Protein 4AXS (pdb70)

Solvent-accessible surface area: 14355 Å² total; per-residue (Å²): 43,0,0,9,0,4,14,8,134,36,0,10,118,58,61,83,67,2,106,99,60,2,88,95,7,2,44,52,7,1,38,19,16,100,112,65,64,65,4,2,2,0,0,3,21,51,48,5,5,19,70,22,17,53,52,65,36,96,47,30,86,80,131,122,141,33,74,104,21,69,11,17,91,0,10,23,80,0,2,47,40,0,2,131,8,4,62,64,6,3,36,73,19,2,135,154,67,131,37,142,84,98,14,51,43,53,107,5,47,0,10,2,71,54,109,12,106,20,54,167,94,38,78,31,107,22,34,29,108,187,167,81,82,154,36,84,101,141,28,8,6,6,37,0,88,2,62,51,5,88,26,39,129,64,12,71,119,41,3,82,80,38,26,4,0,0,0,0,1,8,0,6,22,6,0,22,88,97,127,147,122,116,71,37,32,70,3,39,5,37,23,2,45,0,0,9,86,4,0,68,38,4,85,1,64,30,0,0,0,12,23,96,45,52,50,2,63,5,31,126,130,122,144,81,68,132,35,17,147,79,21,46,19,168,30,0,67,77,42,37,120,100,122,34,12,58,187,44,72,20,33,20,29,0,96,5,0,16,62,4,0,84,59,61,129,106,12,14,0,9,0,0,25,29,75,85,7,86,62,4,38,159,64,128,12,3,0,84,0,61,49

Structure (mmCIF, N/CA/C/O backbone):
data_4AXS
#
_entry.id   4AXS
#
_cell.length_a   51.800
_cell.length_b   51.800
_cell.length_c   174.162
_cell.angle_alpha   90.00
_cell.angle_beta   90.00
_cell.angle_gamma   120.00
#
_symmetry.space_group_name_H-M   'P 32 2 1'
#
loop_
_entity.id
_entity.type
_entity.pdbx_description
1 polymer 'CARBAMATE KINASE'
2 non-polymer 'SULFATE ION'
3 water water
#
loop_
_atom_site.group_PDB
_atom_site.id
_atom_site.type_symbol
_atom_site.label_atom_id
_atom_site.label_alt_id
_atom_site.label_comp_id
_atom_site.label_asym_id
_atom_site.label_entity_id
_atom_site.label_seq_id
_atom_site.pdbx_PDB_ins_code
_atom_site.Cartn_x
_atom_site.Cartn_y
_atom_site.Cartn_z
_atom_site.occupancy
_atom_site.B_iso_or_equiv
_atom_site.auth_seq_id
_atom_site.auth_comp_id
_atom_site.auth_asym_id
_atom_site.auth_atom_id
_atom_site.pdbx_PDB_model_num
ATOM 1 N N . ARG A 1 26 ? 1.188 -7.581 -17.459 1.00 59.35 3 ARG A N 1
ATOM 2 C CA . ARG A 1 26 ? 0.064 -8.104 -16.693 1.00 59.05 3 ARG A CA 1
ATOM 3 C C . ARG A 1 26 ? -0.734 -9.103 -17.525 1.00 60.34 3 ARG A C 1
ATOM 4 O O . ARG A 1 26 ? -1.014 -8.859 -18.704 1.00 61.12 3 ARG A O 1
ATOM 12 N N . ILE A 1 27 ? -1.100 -10.226 -16.910 1.00 55.89 4 ILE A N 1
ATOM 13 C CA . ILE A 1 27 ? -1.749 -11.324 -17.631 1.00 57.42 4 ILE A CA 1
ATOM 14 C C . ILE A 1 27 ? -2.741 -12.113 -16.775 1.00 55.28 4 ILE A C 1
ATOM 15 O O . ILE A 1 27 ? -2.368 -12.684 -15.752 1.00 53.63 4 ILE A O 1
ATOM 20 N N . VAL A 1 28 ? -4.000 -12.152 -17.204 1.00 51.50 5 VAL A N 1
ATOM 21 C CA . VAL A 1 28 ? -5.017 -12.938 -16.524 1.00 42.65 5 VAL A CA 1
ATOM 22 C C . VAL A 1 28 ? -5.205 -14.259 -17.232 1.00 47.40 5 VAL A C 1
ATOM 23 O O . VAL A 1 28 ? -5.506 -14.302 -18.433 1.00 53.31 5 VAL A O 1
ATOM 27 N N . ILE A 1 29 ? -5.035 -15.344 -16.494 1.00 41.09 6 ILE A N 1
ATOM 28 C CA . ILE A 1 29 ? -5.121 -16.673 -17.078 1.00 44.46 6 ILE A CA 1
ATOM 29 C C . ILE A 1 29 ? -6.292 -17.443 -16.485 1.00 41.23 6 ILE A C 1
ATOM 30 O O . ILE A 1 29 ? -6.473 -17.455 -15.278 1.00 42.16 6 ILE A O 1
ATOM 35 N N . ALA A 1 30 ? -7.078 -18.086 -17.342 1.00 42.62 7 ALA A N 1
ATOM 36 C CA . ALA A 1 30 ? -8.250 -18.832 -16.903 1.00 40.25 7 ALA A CA 1
ATOM 37 C C . ALA A 1 30 ? -8.130 -20.319 -17.232 1.00 41.79 7 ALA A C 1
ATOM 38 O O . ALA A 1 30 ? -8.037 -20.697 -18.392 1.00 47.11 7 ALA A O 1
ATOM 40 N N . LEU A 1 31 ? -8.151 -21.161 -16.204 1.00 45.08 8 LEU A N 1
ATOM 41 C CA . LEU A 1 31 ? -7.933 -22.603 -16.370 1.00 46.03 8 LEU A CA 1
ATOM 42 C C . LEU A 1 31 ? -9.223 -23.417 -16.259 1.00 43.53 8 LEU A C 1
ATOM 43 O O . LEU A 1 31 ? -9.865 -23.436 -15.207 1.00 48.60 8 LEU A O 1
ATOM 48 N N . GLY A 1 32 ? -9.604 -24.087 -17.338 1.00 39.00 9 GLY A N 1
ATOM 49 C CA . GLY A 1 32 ? -10.844 -24.833 -17.356 1.00 41.14 9 GLY A CA 1
ATOM 50 C C . GLY A 1 32 ? -10.934 -25.881 -16.265 1.00 38.26 9 GLY A C 1
ATOM 51 O O . GLY A 1 32 ? -9.928 -26.423 -15.836 1.00 38.54 9 GLY A O 1
ATOM 52 N N . GLY A 1 33 ? -12.154 -26.157 -15.823 1.00 38.05 10 GLY A N 1
ATOM 53 C CA . GLY A 1 33 ? -12.422 -27.221 -14.877 1.00 40.83 10 GLY A CA 1
ATOM 54 C C . GLY A 1 33 ? -12.063 -28.621 -15.363 1.00 45.49 10 GLY A C 1
ATOM 55 O O . GLY A 1 33 ? -11.704 -29.481 -14.550 1.00 43.44 10 GLY A O 1
ATOM 56 N N . ASN A 1 34 ? -12.150 -28.866 -16.672 1.00 40.91 11 ASN A N 1
ATOM 57 C CA . ASN A 1 34 ? -11.805 -30.189 -17.184 1.00 42.37 11 ASN A CA 1
ATOM 58 C C . ASN A 1 34 ? -10.300 -30.432 -17.083 1.00 43.34 11 ASN A C 1
ATOM 59 O O . ASN A 1 34 ? -9.845 -31.574 -17.034 1.00 46.45 11 ASN A O 1
ATOM 64 N N . ALA A 1 35 ? -9.529 -29.351 -17.048 1.00 39.80 12 ALA A N 1
ATOM 65 C CA . ALA A 1 35 ? -8.086 -29.447 -16.865 1.00 39.10 12 ALA A CA 1
ATOM 66 C C . ALA A 1 35 ? -7.680 -29.786 -15.418 1.00 45.98 12 ALA A C 1
ATOM 67 O O . ALA A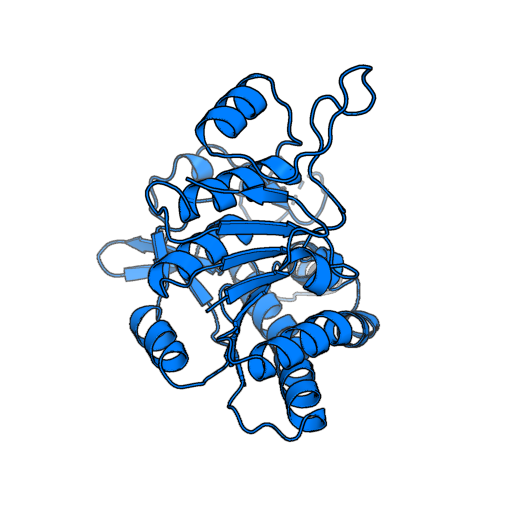 1 35 ? -6.504 -30.048 -15.146 1.00 42.98 12 ALA A O 1
ATOM 69 N N . LEU A 1 36 ? -8.639 -29.781 -14.491 1.00 42.77 13 LEU A N 1
ATOM 70 C CA . LEU A 1 36 ? -8.318 -30.116 -13.103 1.00 41.86 13 LEU A CA 1
ATOM 71 C C . LEU A 1 36 ? -8.686 -31.566 -12.750 1.00 47.77 13 LEU A C 1
ATOM 72 O O . LEU A 1 36 ? -8.343 -32.060 -11.661 1.00 45.55 13 LEU A O 1
ATOM 77 N N . GLY A 1 37 ? -9.370 -32.250 -13.666 1.00 38.61 14 GLY A N 1
ATOM 78 C CA . GLY A 1 37 ? -9.572 -33.679 -13.522 1.00 39.22 14 GLY A CA 1
ATOM 79 C C . GLY A 1 37 ? -10.847 -34.168 -12.857 1.00 47.38 14 GLY A C 1
ATOM 80 O O . GLY A 1 37 ? -11.880 -33.502 -12.876 1.00 48.62 14 GLY A O 1
ATOM 81 N N . ASP A 1 38 ? -10.762 -35.358 -12.270 1.00 49.74 15 ASP A N 1
ATOM 82 C CA . ASP A 1 38 ? -11.931 -36.104 -11.804 1.00 51.14 15 ASP A CA 1
ATOM 83 C C . ASP A 1 38 ? -11.909 -36.360 -10.293 1.00 51.48 15 ASP A C 1
ATOM 84 O O . ASP A 1 38 ? -12.954 -36.532 -9.658 1.00 46.22 15 ASP A O 1
ATOM 89 N N . ASN A 1 39 ? -10.711 -36.414 -9.726 1.00 45.72 16 ASN A N 1
ATOM 90 C CA . ASN A 1 39 ? -10.570 -36.741 -8.327 1.00 45.22 16 ASN A CA 1
ATOM 91 C C . ASN A 1 39 ? -9.464 -35.908 -7.732 1.00 46.71 16 ASN A C 1
ATOM 92 O O . ASN A 1 39 ? -8.611 -35.401 -8.464 1.00 44.26 16 ASN A O 1
ATOM 97 N N . PRO A 1 40 ? -9.472 -35.762 -6.397 1.00 45.21 17 PRO A N 1
ATOM 98 C CA . PRO A 1 40 ? -8.409 -34.995 -5.746 1.00 45.10 17 PRO A CA 1
ATOM 99 C C . PRO A 1 40 ? -7.069 -35.570 -6.173 1.00 48.77 17 PRO A C 1
ATOM 100 O O . PRO A 1 40 ? -6.147 -34.836 -6.558 1.00 45.63 17 PRO A O 1
ATOM 104 N N . SER A 1 41 ? -6.987 -36.897 -6.124 1.00 47.39 18 SER A N 1
ATOM 105 C CA . SER A 1 41 ? -5.748 -37.597 -6.415 1.00 45.10 18 SER A CA 1
ATOM 106 C C . SER A 1 41 ? -5.059 -36.948 -7.590 1.00 49.29 18 SER A C 1
ATOM 107 O O . SER A 1 41 ? -3.919 -36.500 -7.461 1.00 51.66 18 SER A O 1
ATOM 110 N N . GLN A 1 42 ? -5.763 -36.879 -8.726 1.00 47.35 19 GLN A N 1
ATOM 111 C CA . GLN A 1 42 ? -5.177 -36.393 -9.977 1.00 44.76 19 GLN A CA 1
ATOM 112 C C . GLN A 1 42 ? -5.216 -34.868 -10.119 1.00 48.24 19 GLN A C 1
ATOM 113 O O . GLN A 1 42 ? -4.358 -34.281 -10.792 1.00 43.65 19 GLN A O 1
ATOM 119 N N . GLN A 1 43 ? -6.204 -34.232 -9.486 1.00 46.33 20 GLN A N 1
ATOM 120 C CA . GLN A 1 43 ? -6.273 -32.776 -9.457 1.00 45.07 20 GLN A CA 1
ATOM 121 C C . GLN A 1 43 ? -4.972 -32.235 -8.866 1.00 49.50 20 GLN A C 1
ATOM 122 O O . GLN A 1 43 ? -4.399 -31.263 -9.378 1.00 49.52 20 GLN A O 1
ATOM 128 N N . LYS A 1 44 ? -4.502 -32.873 -7.792 1.00 44.38 21 LYS A N 1
ATOM 129 C CA . LYS A 1 44 ? -3.202 -32.529 -7.229 1.00 45.12 21 LYS A CA 1
ATOM 130 C C . LYS A 1 44 ? -2.087 -32.688 -8.270 1.00 43.56 21 LYS A C 1
ATOM 131 O O . LYS A 1 44 ? -1.185 -31.857 -8.368 1.00 42.67 21 LYS A O 1
ATOM 137 N N . GLU A 1 45 ? -2.154 -33.759 -9.052 1.00 49.59 22 GLU A N 1
ATOM 138 C CA . GLU A 1 45 ? -1.270 -33.913 -10.232 1.00 51.07 22 GLU A CA 1
ATOM 139 C C . GLU A 1 45 ? -1.427 -32.886 -11.346 1.00 47.31 22 GLU A C 1
ATOM 140 O O . GLU A 1 45 ? -0.479 -32.193 -11.709 1.00 47.70 22 GLU A O 1
ATOM 146 N N . LEU A 1 46 ? -2.632 -32.786 -11.890 1.00 44.56 23 LEU A N 1
ATOM 147 C CA . LEU A 1 46 ? -2.884 -31.918 -13.048 1.00 43.12 23 LEU A CA 1
ATOM 148 C C . LEU A 1 46 ? -2.431 -30.486 -12.729 1.00 43.44 23 LEU A C 1
ATOM 149 O O . LEU A 1 46 ? -1.777 -29.844 -13.548 1.00 50.29 23 LEU A O 1
ATOM 154 N N . VAL A 1 47 ? -2.746 -29.995 -11.545 1.00 43.56 24 VAL A N 1
ATOM 155 C CA . VAL A 1 47 ? -2.529 -28.586 -11.256 1.00 40.75 24 VAL A CA 1
ATOM 156 C C . VAL A 1 47 ? -1.061 -28.154 -11.353 1.00 44.86 24 VAL A C 1
ATOM 157 O O . VAL A 1 47 ? -0.770 -26.966 -11.491 1.00 45.82 24 VAL A O 1
ATOM 161 N N . LYS A 1 48 ? -0.131 -29.106 -11.294 1.00 49.25 25 LYS A N 1
ATOM 162 C CA . LYS A 1 48 ? 1.286 -28.745 -11.337 1.00 48.07 25 LYS A CA 1
ATOM 163 C C . LYS A 1 48 ? 1.591 -28.021 -12.637 1.00 46.80 25 LYS A C 1
ATOM 164 O O . LYS A 1 48 ? 2.274 -26.992 -12.635 1.00 47.14 25 LYS A O 1
ATOM 170 N N . ILE A 1 49 ? 1.088 -28.572 -13.746 1.00 48.65 26 ILE A N 1
ATOM 171 C CA . ILE A 1 49 ? 1.365 -28.035 -15.095 1.00 50.04 26 ILE A CA 1
ATOM 172 C C . ILE A 1 49 ? 1.057 -26.542 -15.246 1.00 46.19 26 ILE A C 1
ATOM 173 O O . ILE A 1 49 ? 1.933 -25.754 -15.592 1.00 44.07 26 ILE A O 1
ATOM 178 N N . PRO A 1 50 ? -0.193 -26.147 -14.979 1.00 47.78 27 PRO A N 1
ATOM 179 C CA . PRO A 1 50 ? -0.512 -24.718 -15.053 1.00 49.04 27 PRO A CA 1
ATOM 180 C C . PRO A 1 50 ? 0.397 -23.889 -14.136 1.00 53.41 27 PRO A C 1
ATOM 181 O O . PRO A 1 50 ? 0.850 -22.800 -14.512 1.00 50.56 27 PRO A O 1
ATOM 185 N N . ALA A 1 51 ? 0.663 -24.409 -12.940 1.00 48.39 28 ALA A N 1
ATOM 186 C CA . ALA A 1 51 ? 1.429 -23.665 -11.951 1.00 49.21 28 ALA A CA 1
ATOM 187 C C . ALA A 1 51 ? 2.835 -23.361 -12.458 1.00 51.21 28 ALA A C 1
ATOM 188 O O . ALA A 1 51 ? 3.273 -22.208 -12.443 1.00 53.72 28 ALA A O 1
ATOM 190 N N . ALA A 1 52 ? 3.545 -24.392 -12.901 1.00 45.61 29 ALA A N 1
ATOM 191 C CA . ALA A 1 52 ? 4.866 -24.184 -13.487 1.00 52.75 29 ALA A CA 1
ATOM 192 C C . ALA A 1 52 ? 4.828 -23.124 -14.608 1.00 55.84 29 ALA A C 1
ATOM 193 O O . ALA A 1 52 ? 5.684 -22.229 -14.659 1.00 51.97 29 ALA A O 1
ATOM 195 N N . LYS A 1 53 ? 3.832 -23.213 -15.491 1.00 52.01 30 LYS A N 1
ATOM 196 C CA . LYS A 1 53 ? 3.666 -22.187 -16.518 1.00 58.16 30 LYS A CA 1
ATOM 197 C C . LYS A 1 53 ? 3.444 -20.808 -15.878 1.00 57.39 30 LYS A C 1
ATOM 198 O O . LYS A 1 53 ? 4.030 -19.816 -16.318 1.00 58.58 30 LYS A O 1
ATOM 204 N N . ILE A 1 54 ? 2.606 -20.738 -14.845 1.00 53.74 31 ILE A N 1
ATOM 205 C CA . ILE A 1 54 ? 2.361 -19.456 -14.176 1.00 53.44 31 ILE A CA 1
ATOM 206 C C . ILE A 1 54 ? 3.633 -18.925 -13.520 1.00 55.70 31 ILE A C 1
ATOM 207 O O . ILE A 1 54 ? 3.917 -17.728 -13.570 1.00 57.73 31 ILE A O 1
ATOM 212 N N . ALA A 1 55 ? 4.400 -19.821 -12.910 1.00 52.81 32 ALA A N 1
ATOM 213 C CA . ALA A 1 55 ? 5.655 -19.430 -12.295 1.00 54.03 32 ALA A CA 1
ATOM 214 C C . ALA A 1 55 ? 6.539 -18.706 -13.309 1.00 58.39 32 ALA A C 1
ATOM 215 O O . ALA A 1 55 ? 7.014 -17.599 -13.043 1.00 59.72 32 ALA A O 1
ATOM 217 N N . ALA A 1 56 ? 6.729 -19.322 -14.478 1.00 56.85 33 ALA A N 1
ATOM 218 C CA . ALA A 1 56 ? 7.667 -18.816 -15.491 1.00 57.00 33 ALA A CA 1
ATOM 219 C C . ALA A 1 56 ? 7.379 -17.401 -15.988 1.00 58.71 33 ALA A C 1
ATOM 220 O O . ALA A 1 56 ? 8.302 -16.678 -16.360 1.00 59.42 33 ALA A O 1
ATOM 222 N N . LEU A 1 57 ? 6.108 -17.013 -16.005 1.00 53.87 34 LEU A N 1
ATOM 223 C CA . LEU A 1 57 ? 5.733 -15.669 -16.425 1.00 54.15 34 LEU A CA 1
ATOM 224 C C . LEU A 1 57 ? 6.094 -14.656 -15.349 1.00 57.54 34 LEU A C 1
ATOM 225 O O . LEU A 1 57 ? 6.520 -13.536 -15.649 1.00 56.88 34 LEU A O 1
ATOM 230 N N . ILE A 1 58 ? 5.911 -15.058 -14.093 1.00 60.79 35 ILE A N 1
ATOM 231 C CA . ILE A 1 58 ? 6.245 -14.208 -12.956 1.00 59.83 35 ILE A CA 1
ATOM 232 C C . ILE A 1 58 ? 7.730 -13.873 -13.003 1.00 67.50 35 ILE A C 1
ATOM 233 O O . ILE A 1 58 ? 8.166 -12.839 -12.478 1.00 69.12 35 ILE A O 1
ATOM 238 N N . GLN A 1 59 ? 8.502 -14.767 -13.622 1.00 62.47 36 GLN A N 1
ATOM 239 C CA . GLN A 1 59 ? 9.895 -14.495 -13.945 1.00 63.08 36 GLN A CA 1
ATOM 240 C C . GLN A 1 59 ? 10.235 -13.523 -15.071 1.00 65.96 36 GLN A C 1
ATOM 241 O O . GLN A 1 59 ? 11.133 -12.687 -14.934 1.00 66.72 36 GLN A O 1
ATOM 247 N N . GLU A 1 60 ? 9.510 -13.643 -16.180 1.00 60.88 37 GLU A N 1
ATOM 248 C CA . GLU A 1 60 ? 9.636 -12.720 -17.310 1.00 62.84 37 GLU A CA 1
ATOM 249 C C . GLU A 1 60 ? 9.206 -11.299 -16.962 1.00 70.88 37 GLU A C 1
ATOM 250 O O . GLU A 1 60 ? 9.275 -10.395 -17.809 1.00 70.16 37 GLU A O 1
ATOM 256 N N . GLY A 1 61 ? 8.778 -11.104 -15.714 1.00 62.12 38 GLY A N 1
ATOM 257 C CA . GLY A 1 61 ? 8.434 -9.781 -15.230 1.00 63.13 38 GLY A CA 1
ATOM 258 C C . GLY A 1 61 ? 6.945 -9.499 -15.243 1.00 67.40 38 GLY A C 1
ATOM 259 O O . GLY A 1 61 ? 6.502 -8.418 -14.828 1.00 63.33 38 GLY A O 1
ATOM 260 N N . HIS A 1 62 ? 6.171 -10.474 -15.718 1.00 66.43 39 HIS A N 1
ATOM 261 C CA . HIS A 1 62 ? 4.717 -10.331 -15.797 1.00 64.54 39 HIS A CA 1
ATOM 262 C C . HIS A 1 62 ? 4.001 -10.479 -14.448 1.00 61.35 39 HIS A C 1
ATOM 263 O O . HIS A 1 62 ? 4.463 -11.190 -13.551 1.00 54.36 39 HIS A O 1
ATOM 270 N N . GLU A 1 63 ? 2.875 -9.781 -14.327 1.00 57.82 40 GLU A N 1
ATOM 271 C CA . GLU A 1 63 ? 1.932 -9.989 -13.239 1.00 60.83 40 GLU A CA 1
ATOM 272 C C . GLU A 1 63 ? 0.884 -10.987 -13.722 1.00 56.19 40 GLU A C 1
ATOM 273 O O . GLU A 1 63 ? 0.169 -10.709 -14.677 1.00 59.40 40 GLU A O 1
ATOM 279 N N . VAL A 1 64 ? 0.798 -12.147 -13.075 1.00 57.39 41 VAL A N 1
ATOM 280 C CA . VAL A 1 64 ? -0.196 -13.154 -13.438 1.00 51.23 41 VAL A CA 1
ATOM 281 C C . VAL A 1 64 ? -1.311 -13.225 -12.405 1.00 53.67 41 VAL A 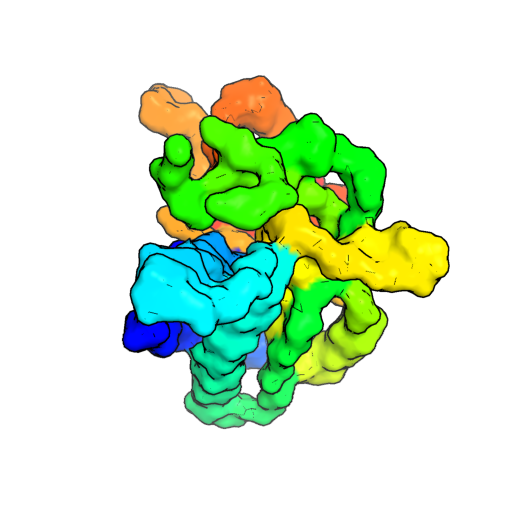C 1
ATOM 282 O O . VAL A 1 64 ? -1.098 -13.654 -11.268 1.00 55.85 41 VAL A O 1
ATOM 286 N N . ILE A 1 65 ? -2.498 -12.789 -12.809 1.00 52.40 42 ILE A N 1
ATOM 287 C CA . ILE A 1 65 ? -3.709 -12.979 -12.028 1.00 44.18 42 ILE A CA 1
ATOM 288 C C . ILE A 1 65 ? -4.302 -14.329 -12.420 1.00 45.34 42 ILE A C 1
ATOM 289 O O . ILE A 1 65 ? -4.517 -14.600 -13.597 1.00 37.90 42 ILE A O 1
ATOM 294 N N . VAL A 1 66 ? -4.556 -15.190 -11.440 1.00 47.54 43 VAL A N 1
ATOM 295 C CA . VAL A 1 66 ? -4.972 -16.555 -11.761 1.00 45.60 43 VAL A CA 1
ATOM 296 C C . VAL A 1 66 ? -6.438 -16.860 -11.453 1.00 42.38 43 VAL A 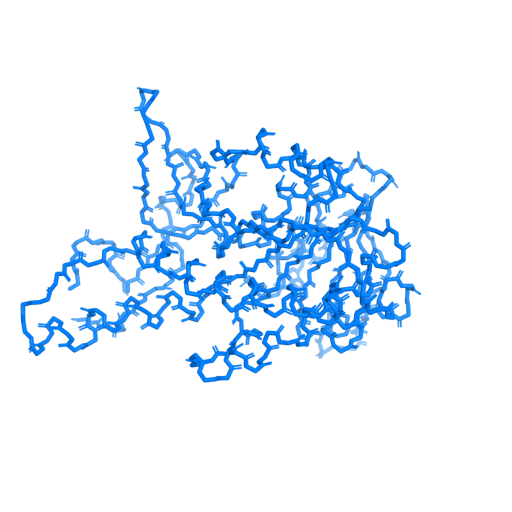C 1
ATOM 297 O O . VAL A 1 66 ? -6.992 -16.360 -10.470 1.00 43.28 43 VAL A O 1
ATOM 301 N N . GLY A 1 67 ? -7.053 -17.678 -12.309 1.00 40.73 44 GLY A N 1
ATOM 302 C CA . GLY A 1 67 ? -8.453 -18.048 -12.189 1.00 38.43 44 GLY A CA 1
ATOM 303 C C . GLY A 1 67 ? -8.690 -19.456 -12.702 1.00 39.18 44 GLY A C 1
ATOM 304 O O . GLY A 1 67 ? -7.798 -20.051 -13.295 1.00 40.20 44 GLY A O 1
ATOM 305 N N . HIS A 1 68 ? -9.885 -19.998 -12.473 1.00 38.85 45 HIS A N 1
ATOM 306 C CA . HIS A 1 68 ? -10.175 -21.387 -12.826 1.00 37.71 45 HIS A CA 1
ATOM 307 C C . HIS A 1 68 ? -11.666 -21.676 -12.828 1.00 36.29 45 HIS A C 1
ATOM 308 O O . HIS A 1 68 ? -12.435 -21.021 -12.124 1.00 35.22 45 HIS A O 1
ATOM 315 N N . GLY A 1 69 ? -12.067 -22.669 -13.615 1.00 33.79 46 GLY A N 1
ATOM 316 C CA . GLY A 1 69 ? -13.451 -23.097 -13.649 1.00 33.16 46 GLY A CA 1
ATOM 317 C C . GLY A 1 69 ? -13.660 -24.201 -12.639 1.00 36.61 46 GLY A C 1
ATOM 318 O O . GLY A 1 69 ? -12.727 -24.576 -11.920 1.00 33.38 46 GLY A O 1
ATOM 319 N N . ASN A 1 70 ? -14.878 -24.739 -12.590 1.00 35.77 47 ASN A N 1
ATOM 320 C CA . ASN A 1 70 ? -15.215 -25.734 -11.580 1.00 32.69 47 ASN A CA 1
ATOM 321 C C . ASN A 1 70 ? -16.372 -26.657 -11.944 1.00 36.59 47 ASN A C 1
ATOM 322 O O . ASN A 1 70 ? -16.980 -27.263 -11.067 1.00 34.60 47 ASN A O 1
ATOM 327 N N . GLY A 1 71 ? -16.670 -26.766 -13.238 1.00 39.32 48 GLY A N 1
ATOM 328 C CA . GLY A 1 71 ? -17.763 -27.599 -13.699 1.00 32.16 48 GLY A CA 1
ATOM 329 C C . GLY A 1 71 ? -17.751 -28.968 -13.048 1.00 36.75 48 GLY A C 1
ATOM 330 O O . GLY A 1 71 ? -18.687 -29.340 -12.341 1.00 38.56 48 GLY A O 1
ATOM 331 N N . PRO A 1 72 ? -16.687 -29.740 -13.284 1.00 37.04 49 PRO A N 1
ATOM 332 C CA . PRO A 1 72 ? -16.644 -31.089 -12.719 1.00 37.18 49 PRO A CA 1
ATOM 333 C C . PRO A 1 72 ? -16.554 -31.096 -11.176 1.00 42.30 49 PRO A C 1
ATOM 334 O O . PRO A 1 72 ? -17.212 -31.904 -10.519 1.00 44.78 49 PRO A O 1
ATOM 338 N N . GLN A 1 73 ? -15.751 -30.210 -10.599 1.00 38.44 50 GLN A N 1
ATOM 339 C CA . GLN A 1 73 ? -15.477 -30.300 -9.167 1.00 35.98 50 GLN A CA 1
ATOM 340 C C . GLN A 1 73 ? -16.707 -29.971 -8.356 1.00 39.85 50 GLN A C 1
ATOM 341 O O . GLN A 1 73 ? -16.965 -30.616 -7.345 1.00 40.19 50 GLN A O 1
ATOM 347 N N . VAL A 1 74 ? -17.468 -28.971 -8.796 1.00 36.55 51 VAL A N 1
ATOM 348 C CA . VAL A 1 74 ? -18.647 -28.561 -8.050 1.00 35.13 51 VAL A CA 1
ATOM 349 C C . VAL A 1 74 ? -19.722 -29.622 -8.195 1.00 39.70 51 VAL A C 1
ATOM 350 O O . VAL A 1 74 ? -20.410 -29.954 -7.232 1.00 48.19 51 VAL A O 1
ATOM 354 N N . GLY A 1 75 ? -19.848 -30.170 -9.394 1.00 36.28 52 GLY A N 1
ATOM 355 C CA . GLY A 1 75 ? -20.719 -31.307 -9.617 1.00 41.86 52 GLY A CA 1
ATOM 356 C C . GLY A 1 75 ? -20.396 -32.508 -8.737 1.00 44.58 52 GLY A C 1
ATOM 357 O O . GLY A 1 75 ? -21.297 -33.122 -8.190 1.00 42.24 52 GLY A O 1
ATOM 358 N N . MET A 1 76 ? -19.139 -32.862 -8.594 1.00 38.09 53 MET A N 1
ATOM 359 C CA . MET A 1 76 ? -18.776 -34.002 -7.793 1.00 41.59 53 MET A CA 1
ATOM 360 C C . MET A 1 76 ? -19.171 -33.838 -6.364 1.00 53.99 53 MET A C 1
ATOM 361 O O . MET A 1 76 ? -19.513 -34.791 -5.696 1.00 58.70 53 MET A O 1
ATOM 366 N N . ILE A 1 77 ? -19.109 -32.611 -5.898 1.00 48.55 54 ILE A N 1
ATOM 367 C CA . ILE A 1 77 ? -19.321 -32.310 -4.520 1.00 52.79 54 ILE A CA 1
ATOM 368 C C . ILE A 1 77 ? -20.779 -32.228 -4.259 1.00 54.38 54 ILE A C 1
ATOM 369 O O . ILE A 1 77 ? -21.225 -32.576 -3.213 1.00 58.45 54 ILE A O 1
ATOM 374 N N . PHE A 1 78 ? -21.519 -31.736 -5.223 1.00 50.26 55 PHE A N 1
ATOM 375 C CA . PHE A 1 78 ? -22.936 -31.521 -5.064 1.00 55.55 55 PHE A CA 1
ATOM 376 C C . PHE A 1 78 ? -23.747 -32.809 -5.184 1.00 56.01 55 PHE A C 1
ATOM 377 O O . PHE A 1 78 ? -24.690 -33.029 -4.451 1.00 58.76 55 PHE A O 1
ATOM 385 N N . ASN A 1 79 ? -23.351 -33.645 -6.121 1.00 58.69 56 ASN A N 1
ATOM 386 C CA . ASN A 1 79 ? -23.885 -34.975 -6.285 1.00 65.41 56 ASN A CA 1
ATOM 387 C C . ASN A 1 79 ? -23.804 -35.741 -4.976 1.00 67.21 56 ASN A C 1
ATOM 388 O O . ASN A 1 79 ? -24.785 -36.022 -4.337 1.00 66.85 56 ASN A O 1
ATOM 393 N N . ALA A 1 80 ? -22.571 -36.046 -4.620 1.00 66.90 57 ALA A N 1
ATOM 394 C CA . ALA A 1 80 ? -22.184 -36.611 -3.351 1.00 69.29 57 ALA A CA 1
ATOM 395 C C . ALA A 1 80 ? -23.024 -36.286 -2.114 1.00 71.86 57 ALA A C 1
ATOM 396 O O . ALA A 1 80 ? -23.143 -37.114 -1.246 1.00 78.03 57 ALA A O 1
ATOM 398 N N . PHE A 1 81 ? -23.582 -35.098 -2.006 1.00 69.37 58 PHE A N 1
ATOM 399 C CA . PHE A 1 81 ? -24.312 -34.764 -0.797 1.00 63.89 58 PHE A CA 1
ATOM 400 C C . PHE A 1 81 ? -25.684 -35.277 -1.004 1.00 66.45 58 PHE A C 1
ATOM 401 O O . PHE A 1 81 ? -26.506 -35.368 -0.118 1.00 64.42 58 PHE A O 1
ATOM 409 N N . ALA A 1 82 ? -25.906 -35.605 -2.248 1.00 75.52 59 ALA A N 1
ATOM 410 C CA . ALA A 1 82 ? -27.168 -36.055 -2.727 1.00 74.86 59 ALA A CA 1
ATOM 411 C C . ALA A 1 82 ? -26.940 -37.483 -2.919 1.00 74.98 59 ALA A C 1
ATOM 412 O O . ALA A 1 82 ? -27.604 -38.330 -2.368 1.00 75.35 59 ALA A O 1
ATOM 414 N N . ASP A 1 83 ? -25.928 -37.728 -3.714 1.00 73.68 60 ASP A N 1
ATOM 415 C CA . ASP A 1 83 ? -25.713 -39.012 -4.309 1.00 83.83 60 ASP A CA 1
ATOM 416 C C . ASP A 1 83 ? -26.165 -40.115 -3.463 1.00 81.15 60 ASP A C 1
ATOM 417 O O . ASP A 1 83 ? -27.001 -40.894 -3.869 1.00 88.09 60 ASP A O 1
ATOM 422 N N . ALA A 1 84 ? -25.596 -40.207 -2.288 1.00 77.60 61 ALA A N 1
ATOM 423 C CA . ALA A 1 84 ? -25.956 -41.292 -1.405 1.00 85.14 61 ALA A CA 1
ATOM 424 C C . ALA A 1 84 ? -26.143 -40.804 0.031 1.00 81.14 61 ALA A C 1
ATOM 425 O O . ALA A 1 84 ? -26.963 -41.336 0.787 1.00 82.11 61 ALA A O 1
ATOM 427 N N . LYS A 1 85 ? -25.358 -39.800 0.387 1.00 77.59 62 LYS A N 1
ATOM 428 C CA . LYS A 1 85 ? -25.345 -39.230 1.707 1.00 82.39 62 LYS A CA 1
ATOM 429 C C . LYS A 1 85 ? -26.755 -38.917 2.227 1.00 82.70 62 LYS A C 1
ATOM 430 O O . LYS A 1 85 ? -27.098 -39.271 3.365 1.00 79.20 62 LYS A O 1
ATOM 432 N N . LYS A 1 86 ? -27.580 -38.281 1.398 1.00 80.64 63 LYS A N 1
ATOM 433 C CA . LYS A 1 86 ? -28.980 -38.117 1.774 1.00 80.24 63 LYS A CA 1
ATOM 434 C C . LYS A 1 86 ? -29.686 -39.463 1.657 1.00 82.79 63 LYS A C 1
ATOM 435 O O . LYS A 1 86 ? -30.487 -39.822 2.523 1.00 84.71 63 LYS A O 1
ATOM 441 N N . ALA A 1 87 ? -29.372 -40.215 0.605 1.00 76.88 64 ALA A N 1
ATOM 442 C CA . ALA A 1 87 ? -29.880 -41.580 0.479 1.00 82.00 64 ALA A CA 1
ATOM 443 C C . ALA A 1 87 ? -29.645 -42.404 1.759 1.00 78.65 64 ALA A C 1
ATOM 444 O O . ALA A 1 87 ? -30.595 -42.833 2.415 1.00 74.98 64 ALA A O 1
ATOM 446 N N . ASN A 1 88 ? -28.375 -42.600 2.106 1.00 78.90 65 ASN A N 1
ATOM 447 C CA . ASN A 1 88 ? -27.957 -43.430 3.237 1.00 79.29 65 ASN A CA 1
ATOM 448 C C . ASN A 1 88 ? -27.911 -42.707 4.579 1.00 74.73 65 ASN A C 1
ATOM 449 O O . ASN A 1 88 ? -27.171 -43.119 5.468 1.00 73.35 65 ASN A O 1
ATOM 454 N N . GLU A 1 89 ? -28.611 -41.593 4.715 1.00 80.82 66 GLU A N 1
ATOM 455 C CA . GLU A 1 89 ? -28.854 -41.019 6.029 1.00 75.85 66 GLU A CA 1
ATOM 456 C C . GLU A 1 89 ? -29.811 -39.841 6.138 1.00 75.67 66 GLU A C 1
ATOM 457 O O . GLU A 1 89 ? -30.860 -39.808 5.499 1.00 75.98 66 GLU A O 1
ATOM 463 N N . LYS A 1 90 ? -29.448 -38.884 6.983 1.00 78.94 67 LYS A N 1
ATOM 464 C CA . LYS A 1 90 ? -30.164 -37.621 7.056 1.00 82.03 67 LYS A CA 1
ATOM 465 C C . LYS A 1 90 ? -28.811 -36.923 7.061 1.00 80.73 67 LYS A C 1
ATOM 466 O O . LYS A 1 90 ? -28.132 -36.853 8.089 1.00 79.48 67 LYS A O 1
ATOM 472 N N . THR A 1 91 ? -28.417 -36.423 5.896 1.00 75.47 68 THR A N 1
ATOM 473 C CA . THR A 1 91 ? -27.230 -35.599 5.796 1.00 72.09 68 THR A CA 1
ATOM 474 C C . THR A 1 91 ? -27.950 -34.354 5.295 1.00 71.75 68 THR A C 1
ATOM 475 O O . THR A 1 91 ? -29.073 -34.432 4.785 1.00 69.96 68 THR A O 1
ATOM 479 N N . ALA A 1 92 ? -27.297 -33.207 5.449 1.00 70.01 69 ALA A N 1
ATOM 480 C CA . ALA A 1 92 ? -27.949 -31.923 5.241 1.00 59.97 69 ALA A CA 1
ATOM 481 C C . ALA A 1 92 ? -28.177 -31.575 3.771 1.00 64.78 69 ALA A C 1
ATOM 482 O O . ALA A 1 92 ? -27.677 -32.237 2.854 1.00 57.03 69 ALA A O 1
ATOM 484 N N . LEU A 1 93 ? -28.950 -30.519 3.570 1.00 64.10 70 LEU A N 1
ATOM 485 C CA . LEU A 1 93 ? -29.271 -30.038 2.246 1.00 64.79 70 LEU A CA 1
ATOM 486 C C . LEU A 1 93 ? -28.227 -29.015 1.831 1.00 58.26 70 LEU A C 1
ATOM 487 O O . LEU A 1 93 ? -28.124 -27.949 2.424 1.00 58.78 70 LEU A O 1
ATOM 492 N N . VAL A 1 94 ? -27.449 -29.364 0.811 1.00 64.89 71 VAL A N 1
ATOM 493 C CA . VAL A 1 94 ? -26.394 -28.504 0.298 1.00 54.72 71 VAL A CA 1
ATOM 494 C C . VAL A 1 94 ? -26.769 -27.918 -1.050 1.00 50.12 71 VAL A C 1
ATOM 495 O O . VAL A 1 94 ? -26.494 -28.528 -2.086 1.00 48.80 71 VAL A O 1
ATOM 499 N N . PRO A 1 95 ? -27.390 -26.727 -1.043 1.00 46.73 72 PRO A N 1
ATOM 500 C CA . PRO A 1 95 ? -27.661 -26.025 -2.294 1.00 40.46 72 PRO A CA 1
ATOM 501 C C . PRO A 1 95 ? -26.399 -25.875 -3.128 1.00 47.52 72 PRO A C 1
ATOM 502 O O . PRO A 1 95 ? -25.283 -26.097 -2.642 1.00 44.68 72 PRO A O 1
ATOM 506 N N . PHE A 1 96 ? -26.586 -25.491 -4.386 1.00 45.26 73 PHE A N 1
ATOM 507 C CA . PHE A 1 96 ? -25.482 -25.411 -5.316 1.00 44.11 73 PHE A CA 1
ATOM 508 C C . PHE A 1 96 ? -24.497 -24.307 -4.939 1.00 41.76 73 PHE A C 1
ATOM 509 O O . PHE A 1 96 ? -23.289 -24.501 -5.072 1.00 44.09 73 PHE A O 1
ATOM 517 N N . ALA A 1 97 ? -24.999 -23.165 -4.468 1.00 38.46 74 ALA A N 1
ATOM 518 C CA . ALA A 1 97 ? -24.112 -22.100 -3.995 1.00 38.24 74 ALA A CA 1
ATOM 519 C C . ALA A 1 97 ? -23.086 -22.646 -3.021 1.00 38.83 74 ALA A C 1
ATOM 520 O O . ALA A 1 97 ? -21.885 -22.425 -3.185 1.00 36.76 74 ALA A O 1
ATOM 522 N N . GLU A 1 98 ? -23.557 -23.378 -2.014 1.00 41.88 75 GLU A N 1
ATOM 523 C CA . GLU A 1 98 ? -22.656 -23.886 -0.977 1.00 42.68 75 GLU A CA 1
ATOM 524 C C . GLU A 1 98 ? -21.647 -24.889 -1.544 1.00 39.13 75 GLU A C 1
ATOM 525 O O . GLU A 1 98 ? -20.507 -24.939 -1.099 1.00 39.31 75 GLU A O 1
ATOM 531 N N . ALA A 1 99 ? -22.066 -25.679 -2.527 1.00 38.88 76 ALA A N 1
ATOM 532 C CA . ALA A 1 99 ? -21.149 -26.599 -3.208 1.00 42.18 76 ALA A CA 1
ATOM 533 C C . ALA A 1 99 ? -20.137 -25.880 -4.123 1.00 41.24 76 ALA A C 1
ATOM 534 O O . ALA A 1 99 ? -19.081 -26.433 -4.454 1.00 39.26 76 ALA A O 1
ATOM 536 N N . GLY A 1 100 ? -20.465 -24.657 -4.535 1.00 36.50 77 GLY A N 1
ATOM 537 C CA . GLY A 1 100 ? -19.498 -23.812 -5.212 1.00 34.24 77 GLY A CA 1
ATOM 538 C C . GLY A 1 100 ? -18.513 -23.236 -4.202 1.00 39.76 77 GLY A C 1
ATOM 539 O O . GLY A 1 100 ? -17.342 -22.999 -4.514 1.00 35.74 77 GLY A O 1
ATOM 540 N N . GLY A 1 101 ? -18.993 -23.007 -2.979 1.00 35.28 78 GLY A N 1
ATOM 541 C CA . GLY A 1 101 ? -18.140 -22.498 -1.927 1.00 33.68 78 GLY A CA 1
ATOM 542 C C . GLY A 1 101 ? -17.079 -23.540 -1.617 1.00 38.13 78 GLY A C 1
ATOM 543 O O . GLY A 1 101 ? -15.883 -23.231 -1.517 1.00 36.40 78 GLY A O 1
ATOM 544 N N . MET A 1 102 ? -17.526 -24.785 -1.487 1.00 36.46 79 MET A N 1
ATOM 545 C CA . MET A 1 102 ? -16.638 -25.906 -1.230 1.00 35.38 79 MET A CA 1
ATOM 546 C C . MET A 1 102 ? -15.745 -26.175 -2.431 1.00 34.64 79 MET A C 1
ATOM 547 O O . MET A 1 102 ? -14.591 -26.585 -2.280 1.00 34.90 79 MET A O 1
ATOM 552 N N . SER A 1 103 ? -16.273 -25.953 -3.629 1.00 34.23 80 SER A N 1
ATOM 553 C CA . SER A 1 103 ? -15.472 -26.213 -4.820 1.00 33.62 80 SER A CA 1
ATOM 554 C C . SER A 1 103 ? -14.282 -25.262 -4.884 1.00 32.17 80 SER A C 1
ATOM 555 O O . SER A 1 103 ? -13.187 -25.676 -5.254 1.00 29.92 80 SER A O 1
ATOM 558 N N . GLN A 1 104 ? -14.498 -24.002 -4.496 1.00 29.12 81 GLN A N 1
ATOM 559 C CA . GLN A 1 104 ? -13.430 -23.000 -4.499 1.00 31.00 81 GLN A CA 1
ATOM 560 C C . GLN A 1 104 ? -12.311 -23.329 -3.514 1.00 34.37 81 GLN A C 1
ATOM 561 O O . GLN A 1 104 ? -11.132 -23.221 -3.847 1.00 31.88 81 GLN A O 1
ATOM 567 N N . GLY A 1 105 ? -12.682 -23.736 -2.302 1.00 32.85 82 GLY A N 1
ATOM 568 C CA . GLY A 1 105 ? -11.697 -24.038 -1.286 1.00 31.76 82 GLY A CA 1
ATOM 569 C C . GLY A 1 105 ? -11.037 -25.373 -1.546 1.00 37.08 82 GLY A C 1
ATOM 570 O O . GLY A 1 105 ? -9.886 -25.621 -1.145 1.00 33.95 82 GLY A O 1
ATOM 571 N N . TYR A 1 106 ? -11.768 -26.249 -2.224 1.00 34.59 83 TYR A N 1
ATOM 572 C CA . TYR A 1 106 ? -11.188 -27.516 -2.627 1.00 33.71 83 TYR A CA 1
ATOM 573 C C . TYR A 1 106 ? -10.128 -27.233 -3.695 1.00 37.37 83 TYR A C 1
ATOM 574 O O . TYR A 1 106 ? -8.971 -27.634 -3.560 1.00 42.52 83 TYR A O 1
ATOM 583 N N . ILE A 1 107 ? -10.493 -26.482 -4.721 1.00 30.74 84 ILE A N 1
ATOM 584 C CA . ILE A 1 107 ? -9.536 -26.190 -5.774 1.00 35.40 84 ILE A CA 1
ATOM 585 C C . ILE A 1 107 ? -8.466 -25.178 -5.349 1.00 36.25 84 ILE A C 1
ATOM 586 O O . ILE A 1 107 ? -7.297 -25.309 -5.714 1.00 33.24 84 ILE A O 1
ATOM 591 N N . GLY A 1 108 ? -8.862 -24.163 -4.588 1.00 33.96 85 GLY A N 1
ATOM 592 C CA . GLY A 1 108 ? -7.924 -23.120 -4.221 1.00 33.88 85 GLY A CA 1
ATOM 593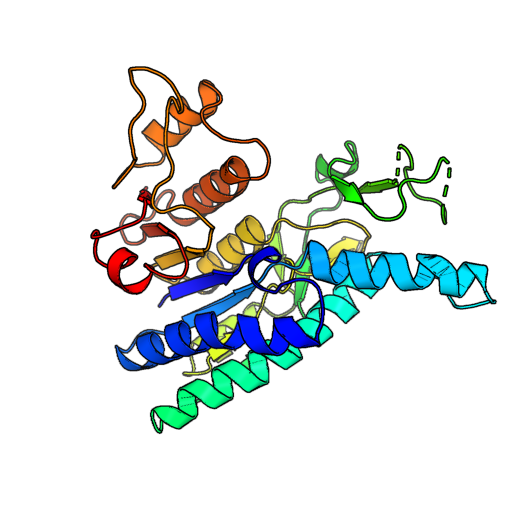 C C . GLY A 1 108 ? -6.775 -23.704 -3.424 1.00 38.05 85 GLY A C 1
ATOM 594 O O . GLY A 1 108 ? -5.628 -23.265 -3.515 1.00 37.20 85 GLY A O 1
ATOM 595 N N . TYR A 1 109 ? -7.094 -24.719 -2.639 1.00 34.27 86 TYR A N 1
ATOM 596 C CA . TYR A 1 109 ? -6.085 -25.423 -1.882 1.00 36.65 86 TYR A CA 1
ATOM 597 C C . TYR A 1 109 ? -5.016 -26.033 -2.793 1.00 39.20 86 TYR A C 1
ATOM 598 O O . TYR A 1 109 ? -3.810 -25.803 -2.599 1.00 37.90 86 TYR A O 1
ATOM 607 N N . HIS A 1 110 ? -5.450 -26.806 -3.788 1.00 38.63 87 HIS A N 1
ATOM 608 C CA . HIS A 1 110 ? -4.495 -27.443 -4.695 1.00 38.19 87 HIS A CA 1
ATOM 609 C C . HIS A 1 110 ? -3.676 -26.416 -5.488 1.00 36.26 87 HIS A C 1
ATOM 610 O O . HIS A 1 110 ? -2.459 -26.521 -5.587 1.00 39.42 87 HIS A O 1
ATOM 617 N N . MET A 1 111 ? -4.335 -25.405 -6.023 1.00 32.04 88 MET A N 1
ATOM 618 C CA . MET A 1 111 ? -3.617 -24.345 -6.707 1.00 38.81 88 MET A CA 1
ATOM 619 C C . MET A 1 111 ? -2.639 -23.594 -5.793 1.00 41.34 88 MET A C 1
ATOM 620 O O . MET A 1 111 ? -1.495 -23.354 -6.184 1.00 38.67 88 MET A O 1
ATOM 625 N N . LEU A 1 112 ? -3.076 -23.254 -4.576 1.00 39.31 89 LEU A N 1
ATOM 626 C CA . LEU A 1 112 ? -2.248 -22.486 -3.646 1.00 35.41 89 LEU A CA 1
ATOM 627 C C . LEU A 1 112 ? -0.932 -23.180 -3.324 1.00 37.30 89 LEU A C 1
ATOM 628 O O . LEU A 1 112 ? 0.120 -22.546 -3.292 1.00 37.44 89 LEU A O 1
ATOM 633 N N . THR A 1 113 ? -0.979 -24.482 -3.076 1.00 35.56 90 THR A N 1
ATOM 634 C CA . THR A 1 113 ? 0.263 -25.216 -2.881 1.00 40.10 90 THR A CA 1
ATOM 635 C C . THR A 1 113 ? 1.109 -25.132 -4.150 1.00 46.76 90 THR A C 1
ATOM 636 O O . THR A 1 113 ? 2.224 -24.597 -4.144 1.00 45.23 90 THR A O 1
ATOM 640 N N . ALA A 1 114 ? 0.548 -25.653 -5.242 1.00 45.18 91 ALA A N 1
ATOM 641 C CA . ALA A 1 114 ? 1.296 -25.882 -6.468 1.00 40.95 91 ALA A CA 1
ATOM 642 C C . ALA A 1 114 ? 1.989 -24.633 -6.994 1.00 47.45 91 ALA A C 1
ATOM 643 O O . ALA A 1 114 ? 3.164 -24.675 -7.381 1.00 50.30 91 ALA A O 1
ATOM 645 N N . ILE A 1 115 ? 1.278 -23.516 -7.005 1.00 43.95 92 ILE A N 1
ATOM 646 C CA . ILE A 1 115 ? 1.848 -22.322 -7.610 1.00 45.93 92 ILE A CA 1
ATOM 647 C C . ILE A 1 115 ? 2.857 -21.688 -6.662 1.00 49.25 92 ILE A C 1
ATOM 648 O O . ILE A 1 115 ? 3.858 -21.112 -7.094 1.00 53.09 92 ILE A O 1
ATOM 653 N N . SER A 1 116 ? 2.584 -21.791 -5.367 1.00 50.15 93 SER A N 1
ATOM 654 C CA . SER A 1 116 ? 3.565 -21.422 -4.356 1.00 47.05 93 SER A CA 1
ATOM 655 C C . SER A 1 116 ? 4.796 -22.297 -4.579 1.00 51.09 93 SER A C 1
ATOM 656 O O . SER A 1 116 ? 5.919 -21.800 -4.689 1.00 52.89 93 SER A O 1
ATOM 659 N N . ASN A 1 117 ? 4.571 -23.604 -4.663 1.00 46.88 94 ASN A N 1
ATOM 660 C CA . ASN A 1 117 ? 5.656 -24.553 -4.841 1.00 50.15 94 ASN A CA 1
ATOM 661 C C . ASN A 1 117 ? 6.524 -24.230 -6.058 1.00 59.70 94 ASN A C 1
ATOM 662 O O . ASN A 1 117 ? 7.749 -24.138 -5.940 1.00 59.55 94 ASN A O 1
ATOM 667 N N . GLU A 1 118 ? 5.890 -24.050 -7.218 1.00 54.81 95 GLU A N 1
ATOM 668 C CA . GLU A 1 118 ? 6.624 -23.747 -8.445 1.00 54.11 95 GLU A CA 1
ATOM 669 C C . GLU A 1 118 ? 7.437 -22.460 -8.335 1.00 58.33 95 GLU A C 1
ATOM 670 O O . GLU A 1 118 ? 8.587 -22.415 -8.761 1.00 61.25 95 GLU A O 1
ATOM 676 N N . LEU A 1 119 ? 6.841 -21.412 -7.775 1.00 56.79 96 LEU A N 1
ATOM 677 C CA . LEU A 1 119 ? 7.558 -20.150 -7.593 1.00 58.92 96 LEU A CA 1
ATOM 678 C C . LEU A 1 119 ? 8.825 -20.336 -6.755 1.00 65.80 96 LEU A C 1
ATOM 679 O O . LEU A 1 119 ? 9.809 -19.621 -6.949 1.00 68.62 96 LEU A O 1
ATOM 684 N N . LYS A 1 120 ? 8.801 -21.295 -5.830 1.00 63.95 97 LYS A N 1
ATOM 685 C CA . LYS A 1 120 ? 9.957 -21.550 -4.970 1.00 65.01 97 LYS A CA 1
ATOM 686 C C . LYS A 1 120 ? 11.083 -22.277 -5.710 1.00 67.45 97 LYS A C 1
ATOM 687 O O . LYS A 1 120 ? 12.262 -22.061 -5.412 1.00 71.03 97 LYS A O 1
ATOM 693 N N . LYS A 1 121 ? 10.727 -23.136 -6.668 1.00 67.40 98 LYS A N 1
ATOM 694 C CA . LYS A 1 121 ? 11.740 -23.827 -7.477 1.00 72.01 98 LYS A CA 1
ATOM 695 C C . LYS A 1 121 ? 12.635 -22.809 -8.159 1.00 67.87 98 LYS A C 1
ATOM 696 O O . LYS A 1 121 ? 13.816 -23.058 -8.393 1.00 71.34 98 LYS A O 1
ATOM 702 N N . LEU A 1 122 ? 12.054 -21.655 -8.463 1.00 67.17 99 LEU A N 1
ATOM 703 C CA . LEU A 1 122 ? 12.751 -20.577 -9.147 1.00 70.30 99 LEU A CA 1
ATOM 704 C C . LEU A 1 122 ? 13.311 -19.592 -8.133 1.00 73.48 99 LEU A C 1
ATOM 705 O O . LEU A 1 122 ? 13.740 -18.487 -8.493 1.00 75.03 99 LEU A O 1
ATOM 710 N N . ASN A 1 123 ? 13.293 -19.995 -6.866 1.00 66.24 100 ASN A N 1
ATOM 711 C CA . ASN A 1 123 ? 13.708 -19.120 -5.788 1.00 68.19 100 ASN A CA 1
ATOM 712 C C . ASN A 1 123 ? 13.191 -17.698 -5.964 1.00 66.75 100 ASN A C 1
ATOM 713 O O . ASN A 1 123 ? 13.944 -16.726 -5.872 1.00 62.50 100 ASN A O 1
ATOM 718 N N . ILE A 1 124 ? 11.896 -17.589 -6.232 1.00 66.64 101 ILE A N 1
ATOM 719 C CA . ILE A 1 124 ? 11.233 -16.293 -6.261 1.00 69.25 101 ILE A CA 1
ATOM 720 C C . ILE A 1 124 ? 10.437 -16.085 -4.967 1.00 65.58 101 ILE A C 1
ATOM 721 O O . ILE A 1 124 ? 9.915 -17.040 -4.376 1.00 59.72 101 ILE A O 1
ATOM 726 N N . GLN A 1 125 ? 10.355 -14.838 -4.523 1.00 63.07 102 GLN A N 1
ATOM 727 C CA . GLN A 1 125 ? 9.618 -14.537 -3.306 1.00 71.53 102 GLN A CA 1
ATOM 728 C C . GLN A 1 125 ? 8.401 -13.658 -3.606 1.00 72.97 102 GLN A C 1
ATOM 729 O O . GLN A 1 125 ? 8.535 -12.499 -4.014 1.00 68.92 102 GLN A O 1
ATOM 735 N N . LYS A 1 126 ? 7.218 -14.236 -3.401 1.00 71.46 103 LYS A N 1
ATOM 736 C CA . LYS A 1 126 ? 5.947 -13.587 -3.708 1.00 65.93 103 LYS A CA 1
ATOM 737 C C . LYS A 1 126 ? 4.839 -14.293 -2.949 1.00 59.26 103 LYS A C 1
ATOM 738 O O . LYS A 1 126 ? 4.861 -15.514 -2.814 1.00 62.70 103 LYS A O 1
ATOM 744 N N . ASP A 1 127 ? 3.858 -13.545 -2.464 1.00 54.01 104 ASP A N 1
ATOM 745 C CA . ASP A 1 127 ? 2.745 -14.194 -1.781 1.00 55.39 104 ASP A CA 1
ATOM 746 C C . ASP A 1 127 ? 1.640 -14.615 -2.750 1.00 56.32 104 ASP A C 1
ATOM 747 O O . ASP A 1 127 ? 1.027 -13.762 -3.414 1.00 52.14 104 ASP A O 1
ATOM 752 N N . VAL A 1 128 ? 1.400 -15.927 -2.835 1.00 45.60 105 VAL A N 1
ATOM 753 C CA . VAL A 1 128 ? 0.250 -16.435 -3.577 1.00 47.44 105 VAL A CA 1
ATOM 754 C C . VAL A 1 128 ? -0.988 -16.438 -2.683 1.00 48.06 105 VAL A C 1
ATOM 755 O O . VAL A 1 128 ? -0.957 -16.981 -1.582 1.00 51.07 105 VAL A O 1
ATOM 759 N N . LEU A 1 129 ? -2.068 -15.825 -3.171 1.00 47.67 106 LEU A N 1
ATOM 760 C CA . LEU A 1 129 ? -3.326 -15.679 -2.433 1.00 42.88 106 LEU A CA 1
ATOM 761 C C . LEU A 1 129 ? -4.510 -16.361 -3.142 1.00 39.79 106 LEU A C 1
ATOM 762 O O . LEU A 1 129 ? -4.536 -16.434 -4.360 1.00 40.20 106 LEU A O 1
ATOM 767 N N . TYR A 1 130 ? -5.480 -16.863 -2.373 1.00 40.04 107 TYR A N 1
ATOM 768 C CA . TYR A 1 130 ? -6.736 -17.371 -2.929 1.00 33.62 107 TYR A CA 1
ATOM 769 C C . TYR A 1 130 ? -7.903 -16.704 -2.240 1.00 31.30 107 TYR A C 1
ATOM 770 O O . TYR A 1 130 ? -8.199 -17.013 -1.089 1.00 36.38 107 TYR A O 1
ATOM 779 N N . PHE A 1 131 ? -8.566 -15.792 -2.943 1.00 31.34 108 PHE A N 1
ATOM 780 C CA . PHE A 1 131 ? -9.755 -15.142 -2.417 1.00 33.06 108 PHE A CA 1
ATOM 781 C C . PHE A 1 131 ? -11.009 -15.939 -2.752 1.00 34.89 108 PHE A C 1
ATOM 782 O O . PHE A 1 131 ? -11.332 -16.161 -3.917 1.00 36.85 108 PHE A O 1
ATOM 790 N N . LEU A 1 132 ? -11.727 -16.358 -1.727 1.00 33.45 109 LEU A N 1
ATOM 791 C CA . LEU A 1 132 ? -13.068 -16.861 -1.933 1.00 34.66 109 LEU A CA 1
ATOM 792 C C . LEU A 1 132 ? -13.829 -15.772 -2.710 1.00 37.17 109 LEU A C 1
ATOM 793 O O . LEU A 1 132 ? -13.770 -14.598 -2.334 1.00 35.98 109 LEU A O 1
ATOM 798 N N . THR A 1 133 ? -14.519 -16.145 -3.791 1.00 34.54 110 THR A N 1
ATOM 799 C CA . THR A 1 133 ? -15.127 -15.157 -4.688 1.00 29.96 110 THR A CA 1
ATOM 800 C C . THR A 1 133 ? -16.658 -15.173 -4.802 1.00 33.96 110 THR A C 1
ATOM 801 O O . THR A 1 133 ? -17.268 -16.175 -5.180 1.00 33.74 110 THR A O 1
ATOM 805 N N . GLN A 1 134 ? -17.275 -14.039 -4.488 1.00 37.29 111 GLN A N 1
ATOM 806 C CA . GLN A 1 134 ? -18.698 -13.851 -4.753 1.00 38.95 111 GLN A CA 1
ATOM 807 C C . GLN A 1 134 ? -18.876 -12.873 -5.914 1.00 44.74 111 GLN A C 1
ATOM 808 O O . GLN A 1 134 ? -18.363 -11.745 -5.891 1.00 44.40 111 GLN A O 1
ATOM 814 N N . THR A 1 135 ? -19.576 -13.332 -6.946 1.00 41.82 112 THR A N 1
ATOM 815 C CA . THR A 1 135 ? -19.762 -12.540 -8.138 1.00 40.45 112 THR A CA 1
ATOM 816 C C . THR A 1 135 ? -21.127 -11.891 -8.129 1.00 40.63 112 THR A C 1
ATOM 817 O O . THR A 1 135 ? -22.150 -12.561 -8.013 1.00 40.29 112 THR A O 1
ATOM 821 N N . ILE A 1 136 ? -21.114 -10.569 -8.248 1.00 43.31 113 ILE A N 1
ATOM 822 C CA . ILE A 1 136 ? -22.323 -9.778 -8.334 1.00 43.82 113 ILE A CA 1
ATOM 823 C C . ILE A 1 136 ? -22.975 -9.931 -9.699 1.00 46.99 113 ILE A C 1
ATOM 824 O O . ILE A 1 136 ? -22.344 -9.759 -10.747 1.00 47.97 113 ILE A O 1
ATOM 829 N N . VAL A 1 137 ? -24.247 -10.292 -9.679 1.00 50.56 114 VAL A N 1
ATOM 830 C CA . VAL A 1 137 ? -25.047 -10.276 -10.887 1.00 50.27 114 VAL A CA 1
ATOM 831 C C . VAL A 1 137 ? -26.305 -9.489 -10.570 1.00 55.36 114 VAL A C 1
ATOM 832 O O . VAL A 1 137 ? -26.696 -9.362 -9.399 1.00 55.66 114 VAL A O 1
ATOM 836 N N . ASP A 1 138 ? -26.907 -8.931 -11.611 1.00 49.68 115 ASP A N 1
ATOM 837 C CA . ASP A 1 138 ? -28.181 -8.248 -11.507 1.00 53.19 115 ASP A CA 1
ATOM 838 C C . ASP A 1 138 ? -29.280 -9.309 -11.423 1.00 58.12 115 ASP A C 1
ATOM 839 O O . ASP A 1 138 ? -29.211 -10.339 -12.105 1.00 57.37 115 ASP A O 1
ATOM 844 N N . ALA A 1 139 ? -30.273 -9.069 -10.569 1.00 58.06 116 ALA A N 1
ATOM 845 C CA . ALA A 1 139 ? -31.325 -10.056 -10.304 1.00 55.44 116 ALA A CA 1
ATOM 846 C C . ALA A 1 139 ? -32.365 -10.112 -11.410 1.00 59.23 116 ALA A C 1
ATOM 847 O O . ALA A 1 139 ? -33.139 -11.068 -11.501 1.00 59.14 116 ALA A O 1
ATOM 849 N N . ASN A 1 140 ? -32.385 -9.078 -12.245 1.00 57.95 117 ASN A N 1
ATOM 850 C CA . ASN A 1 140 ? -33.265 -9.052 -13.402 1.00 59.61 117 ASN A CA 1
ATOM 851 C C . ASN A 1 140 ? -32.637 -9.686 -14.644 1.00 63.75 117 ASN A C 1
ATOM 852 O O . ASN A 1 140 ? -33.233 -9.681 -15.727 1.00 59.25 117 ASN A O 1
ATOM 857 N N . ASP A 1 141 ? -31.430 -10.223 -14.483 1.00 59.07 118 ASP A N 1
ATOM 858 C CA . ASP A 1 141 ? -30.762 -10.929 -15.569 1.00 60.71 118 ASP A CA 1
ATOM 859 C C . ASP A 1 141 ? -31.757 -11.854 -16.268 1.00 60.25 118 ASP A C 1
ATOM 860 O O . ASP A 1 141 ? -32.437 -12.658 -15.621 1.00 61.48 118 ASP A O 1
ATOM 865 N N . PRO A 1 142 ? -31.870 -11.715 -17.593 1.00 62.64 119 PRO A N 1
ATOM 866 C CA . PRO A 1 142 ? -32.693 -12.604 -18.421 1.00 58.32 119 PRO A CA 1
ATOM 867 C C . PRO A 1 142 ? -32.426 -14.081 -18.131 1.00 60.29 119 PRO A C 1
ATOM 868 O O . PRO A 1 142 ? -33.340 -14.901 -18.199 1.00 63.37 119 PRO A O 1
ATOM 872 N N . ALA A 1 143 ? -31.180 -14.399 -17.791 1.00 60.30 120 ALA A N 1
ATOM 873 C CA . ALA A 1 143 ? -30.727 -15.777 -17.651 1.00 58.38 120 ALA A CA 1
ATOM 874 C C . ALA A 1 143 ? -31.562 -16.593 -16.676 1.00 66.09 120 ALA A C 1
ATOM 875 O O . ALA A 1 143 ? -31.759 -17.788 -16.875 1.00 73.13 120 ALA A O 1
ATOM 877 N N . PHE A 1 144 ? -32.038 -15.957 -15.613 1.00 64.02 121 PHE A N 1
ATOM 878 C CA . PHE A 1 144 ? -32.789 -16.670 -14.583 1.00 68.87 121 PHE A CA 1
ATOM 879 C C . PHE A 1 144 ? -34.125 -17.130 -15.120 1.00 72.31 121 PHE A C 1
ATOM 880 O O . PHE A 1 144 ? -34.597 -18.220 -14.795 1.00 75.61 121 PHE A O 1
ATOM 888 N N . LYS A 1 145 ? -34.735 -16.276 -15.933 1.00 72.27 122 LYS A N 1
ATOM 889 C CA . LYS A 1 145 ? -36.056 -16.533 -16.476 1.00 72.70 122 LYS A CA 1
ATOM 890 C C . LYS A 1 145 ? -35.977 -17.614 -17.545 1.00 73.57 122 LYS A C 1
ATOM 891 O O . LYS A 1 145 ? -37.001 -18.113 -18.019 1.00 71.01 122 LYS A O 1
ATOM 897 N N . ASN A 1 146 ? -34.748 -17.974 -17.907 1.00 76.44 123 ASN A N 1
ATOM 898 C CA . ASN A 1 146 ? -34.493 -19.108 -18.795 1.00 79.38 123 ASN A CA 1
ATOM 899 C C . ASN A 1 146 ? -33.381 -20.005 -18.264 1.00 75.37 123 ASN A C 1
ATOM 900 O O . ASN A 1 146 ? -32.241 -19.924 -18.722 1.00 72.23 123 ASN A O 1
ATOM 905 N N . PRO A 1 147 ? -33.715 -20.858 -17.284 1.00 77.90 124 PRO A N 1
ATOM 906 C CA . PRO A 1 147 ? -32.765 -21.740 -16.591 1.00 82.64 124 PRO A CA 1
ATOM 907 C C . PRO A 1 147 ? -32.005 -22.665 -17.542 1.00 80.43 124 PRO A C 1
ATOM 908 O O . PRO A 1 147 ? -32.458 -23.769 -17.830 1.00 83.54 124 PRO A O 1
ATOM 912 N N . THR A 1 148 ? -30.840 -22.209 -17.991 1.00 79.80 125 THR A N 1
ATOM 913 C CA . THR A 1 148 ? -30.066 -22.883 -19.030 1.00 85.02 125 THR A CA 1
ATOM 914 C C . THR A 1 148 ? -29.234 -24.156 -18.801 1.00 86.68 125 THR A C 1
ATOM 915 O O . THR A 1 148 ? -29.429 -25.169 -1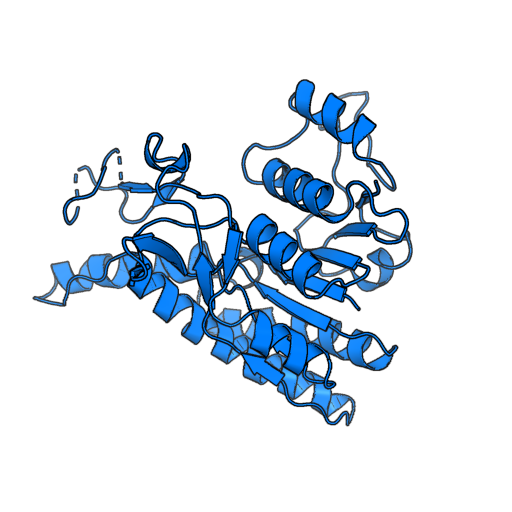9.481 1.00 81.89 125 THR A O 1
ATOM 919 N N . LYS A 1 149 ? -28.303 -24.086 -17.850 1.00 86.54 126 LYS A N 1
ATOM 920 C CA . LYS A 1 149 ? -27.289 -25.130 -17.658 1.00 88.78 126 LYS A CA 1
ATOM 921 C C . LYS A 1 149 ? -27.796 -26.234 -16.725 1.00 86.47 126 LYS A C 1
ATOM 922 O O . LYS A 1 149 ? -27.975 -26.007 -15.528 1.00 83.09 126 LYS A O 1
ATOM 924 N N . PRO A 1 150 ? -28.013 -27.440 -17.278 1.00 87.41 127 PRO A N 1
ATOM 925 C CA . PRO A 1 150 ? -28.362 -28.636 -16.504 1.00 85.29 127 PRO A CA 1
ATOM 926 C C . PRO A 1 150 ? -27.352 -28.904 -15.401 1.00 85.33 127 PRO A C 1
ATOM 927 O O . PRO A 1 150 ? -26.165 -28.636 -15.593 1.00 85.30 127 PRO A O 1
ATOM 931 N N . VAL A 1 151 ? -27.816 -29.438 -14.273 1.00 90.29 128 VAL A N 1
ATOM 932 C CA . VAL A 1 151 ? -26.971 -29.608 -13.086 1.00 89.07 128 VAL A CA 1
ATOM 933 C C . VAL A 1 151 ? -27.408 -30.793 -12.219 1.00 91.75 128 VAL A C 1
ATOM 934 O O . VAL A 1 151 ? -28.597 -31.119 -12.149 1.00 93.98 128 VAL A O 1
ATOM 938 N N . GLY A 1 152 ? -26.439 -31.435 -11.568 1.00 91.29 129 GLY A N 1
ATOM 939 C CA . GLY A 1 152 ? -26.720 -32.461 -10.578 1.00 91.23 129 GLY A CA 1
ATOM 940 C C . GLY A 1 152 ? -27.420 -33.696 -11.110 1.00 98.73 129 GLY A C 1
ATOM 941 O O . GLY A 1 152 ? -27.393 -33.963 -12.310 1.00 98.85 129 GLY A O 1
ATOM 942 N N . PRO A 1 153 ? -28.055 -34.460 -10.204 1.00 101.98 130 PRO A N 1
ATOM 943 C CA . PRO A 1 153 ? -28.704 -35.758 -10.456 1.00 106.40 130 PRO A CA 1
ATOM 944 C C . PRO A 1 153 ? -29.663 -35.780 -11.651 1.00 108.15 130 PRO A C 1
ATOM 945 O O . PRO A 1 153 ? -30.588 -34.964 -11.721 1.00 107.56 130 PRO A O 1
ATOM 949 N N . PHE A 1 154 ? -29.437 -36.728 -12.561 1.00 107.71 131 PHE A N 1
ATOM 950 C CA . PHE A 1 154 ? -30.273 -36.939 -13.742 1.00 109.00 131 PHE A CA 1
ATOM 951 C C . PHE A 1 154 ? -31.543 -37.705 -13.360 1.00 112.80 131 PHE A C 1
ATOM 952 O O . PHE A 1 154 ? -31.964 -38.618 -14.071 1.00 114.81 131 PHE A O 1
ATOM 954 N N . TYR A 1 155 ? -32.157 -37.337 -12.239 1.00 114.57 132 TYR A N 1
ATOM 955 C CA . TYR A 1 155 ? -33.359 -38.035 -11.782 1.00 108.18 132 TYR A CA 1
ATOM 956 C C . TYR A 1 155 ? -34.643 -37.483 -12.393 1.00 106.11 132 TYR A C 1
ATOM 957 O O . TYR A 1 155 ? -34.606 -36.534 -13.185 1.00 104.37 132 TYR A O 1
ATOM 966 N N . SER A 1 156 ? -35.771 -38.084 -12.021 1.00 105.08 133 SER A N 1
ATOM 967 C CA . SER A 1 156 ? -37.050 -37.753 -12.635 1.00 102.38 133 SER A CA 1
ATOM 968 C C . SER A 1 156 ? -38.206 -38.460 -11.925 1.00 100.42 133 SER A C 1
ATOM 969 O O . SER A 1 156 ? -38.236 -38.556 -10.693 1.00 102.30 133 SER A O 1
ATOM 972 N N . ASN A 1 165 ? -35.210 -34.003 -5.019 1.00 96.48 142 ASN A N 1
ATOM 973 C CA . ASN A 1 165 ? -34.359 -32.875 -5.388 1.00 102.44 142 ASN A CA 1
ATOM 974 C C . ASN A 1 165 ? -34.993 -31.538 -4.987 1.00 103.76 142 ASN A C 1
ATOM 975 O O . ASN A 1 165 ? -35.805 -30.988 -5.741 1.00 100.44 142 ASN A O 1
ATOM 980 N N . PRO A 1 166 ? -34.600 -31.008 -3.806 1.00 99.44 143 PRO A N 1
ATOM 981 C CA . PRO A 1 166 ? -35.169 -29.817 -3.145 1.00 98.27 143 PRO A CA 1
ATOM 982 C C . PRO A 1 166 ? -35.575 -28.737 -4.141 1.00 95.21 143 PRO A C 1
ATOM 983 O O . PRO A 1 166 ? -34.933 -28.601 -5.185 1.00 100.40 143 PRO A O 1
ATOM 987 N N . ASN A 1 167 ? -36.621 -27.978 -3.827 1.00 87.87 144 ASN A N 1
ATOM 988 C CA . ASN A 1 167 ? -37.368 -27.325 -4.900 1.00 92.54 144 ASN A CA 1
ATOM 989 C C . ASN A 1 167 ? -36.711 -26.204 -5.709 1.00 94.14 144 ASN A C 1
ATOM 990 O O . ASN A 1 167 ? -36.633 -25.043 -5.287 1.00 92.51 144 ASN A O 1
ATOM 995 N N . SER A 1 168 ? -36.247 -26.607 -6.890 1.00 91.32 145 SER A N 1
ATOM 996 C CA . SER A 1 168 ? -35.729 -25.712 -7.909 1.00 89.29 145 SER A CA 1
ATOM 997 C C . SER A 1 168 ? -36.528 -25.988 -9.180 1.00 85.77 145 SER A C 1
ATOM 998 O O . SER A 1 168 ? -37.579 -26.630 -9.131 1.00 83.75 145 SER A O 1
ATOM 1001 N N . VAL A 1 169 ? -36.027 -25.514 -10.317 1.00 89.34 146 VAL A N 1
ATOM 1002 C CA . VAL A 1 169 ? -36.663 -25.777 -11.607 1.00 85.09 146 VAL A CA 1
ATOM 1003 C C . VAL A 1 169 ? -36.103 -27.060 -12.233 1.00 86.25 146 VAL A C 1
ATOM 1004 O O . VAL A 1 169 ? -35.230 -27.008 -13.094 1.00 86.75 146 VAL A O 1
ATOM 1008 N N . ILE A 1 170 ? -36.591 -28.211 -11.780 1.00 87.66 147 ILE A N 1
ATOM 1009 C CA . ILE A 1 170 ? -36.205 -29.486 -12.378 1.00 87.90 147 ILE A CA 1
ATOM 1010 C C . ILE A 1 170 ? -36.703 -29.566 -13.825 1.00 89.98 147 ILE A C 1
ATOM 1011 O O . ILE A 1 170 ? -37.760 -29.023 -14.157 1.00 87.77 147 ILE A O 1
ATOM 1016 N N . VAL A 1 171 ? -35.933 -30.227 -14.686 1.00 86.74 148 VAL A N 1
ATOM 1017 C CA . VAL A 1 171 ? -36.336 -30.416 -16.081 1.00 92.02 148 VAL A CA 1
ATOM 1018 C C . VAL A 1 171 ? -35.959 -31.807 -16.586 1.00 91.04 148 VAL A C 1
ATOM 1019 O O . VAL A 1 171 ? -36.152 -32.129 -17.759 1.00 89.75 148 VAL A O 1
ATOM 1023 N N . LYS A 1 180 ? -31.451 -31.375 -12.703 1.00 82.74 157 LYS A N 1
ATOM 1024 C CA . LYS A 1 180 ? -32.220 -30.138 -12.762 1.00 87.52 157 LYS A CA 1
ATOM 1025 C C . LYS A 1 180 ? -31.609 -29.155 -13.755 1.00 91.58 157 LYS A C 1
ATOM 1026 O O . LYS A 1 180 ? -30.998 -29.558 -14.746 1.00 93.16 157 LYS A O 1
ATOM 1032 N N . VAL A 1 181 ? -31.776 -27.865 -13.483 1.00 89.50 158 VAL A N 1
ATOM 1033 C CA . VAL A 1 181 ? -31.241 -26.823 -14.351 1.00 85.32 158 VAL A CA 1
ATOM 1034 C C . VAL A 1 181 ? -30.983 -25.528 -13.589 1.00 84.26 158 VAL A C 1
ATOM 1035 O O . VAL A 1 181 ? -31.554 -25.300 -12.522 1.00 84.34 158 VAL A O 1
ATOM 1039 N N . VAL A 1 182 ? -30.119 -24.683 -14.143 1.00 80.53 159 VAL A N 1
ATOM 1040 C CA . VAL A 1 182 ? -29.744 -23.433 -13.492 1.00 78.10 159 VAL A CA 1
ATOM 1041 C C . VAL A 1 182 ? -29.257 -22.375 -14.475 1.00 75.56 159 VAL A C 1
ATOM 1042 O O . VAL A 1 182 ? -28.677 -22.697 -15.512 1.00 77.53 159 VAL A O 1
ATOM 1046 N N . ALA A 1 183 ? -29.497 -21.111 -14.143 1.00 69.39 160 ALA A N 1
ATOM 1047 C CA . ALA A 1 183 ? -29.082 -19.998 -14.997 1.00 70.15 160 ALA A CA 1
ATOM 1048 C C . ALA A 1 183 ? -27.573 -19.742 -15.119 1.00 67.28 160 ALA A C 1
ATOM 1049 O O . ALA A 1 183 ? -26.764 -20.403 -14.460 1.00 63.90 160 ALA A O 1
ATOM 1051 N N . SER A 1 184 ? -27.217 -18.775 -15.969 1.00 63.90 161 SER A N 1
ATOM 1052 C CA . SER A 1 184 ? -25.831 -18.348 -16.169 1.00 58.63 161 SER A CA 1
ATOM 1053 C C . SER A 1 184 ? -25.751 -16.833 -16.304 1.00 61.57 161 SER A C 1
ATOM 1054 O O . SER A 1 184 ? -25.517 -16.308 -17.398 1.00 57.28 161 SER A O 1
ATOM 1057 N N . PRO A 1 185 ? -25.937 -16.126 -15.185 1.00 55.23 162 PRO A N 1
ATOM 1058 C CA . PRO A 1 185 ? -25.978 -14.662 -15.124 1.00 56.69 162 PRO A CA 1
ATOM 1059 C C . PRO A 1 185 ? -24.713 -13.989 -15.654 1.00 56.49 162 PRO A C 1
ATOM 1060 O O . PRO A 1 185 ? -23.639 -14.595 -15.693 1.00 56.20 162 PRO A O 1
ATOM 1064 N N . ILE A 1 186 ? -24.857 -12.724 -16.037 1.00 53.05 163 ILE A N 1
ATOM 1065 C CA . ILE A 1 186 ? -23.735 -11.886 -16.424 1.00 47.99 163 ILE A CA 1
ATOM 1066 C C . ILE A 1 186 ? -23.111 -11.184 -15.206 1.00 49.66 163 ILE A C 1
ATOM 1067 O O . ILE A 1 186 ? -23.809 -10.523 -14.429 1.00 48.12 163 ILE A O 1
ATOM 1072 N N . PRO A 1 187 ? -21.789 -11.320 -15.055 1.00 40.77 164 PRO A N 1
ATOM 1073 C CA . PRO A 1 187 ? -20.993 -10.819 -13.938 1.00 44.84 164 PRO A CA 1
ATOM 1074 C C . PRO A 1 187 ? -20.716 -9.316 -13.983 1.00 52.74 164 PRO A C 1
ATOM 1075 O O . PRO A 1 187 ? -19.936 -8.879 -14.824 1.00 53.86 164 PRO A O 1
ATOM 1079 N N . VAL A 1 188 ? -21.300 -8.551 -13.058 1.00 52.57 165 VAL A N 1
ATOM 1080 C CA . VAL A 1 188 ? -21.105 -7.101 -13.011 1.00 50.47 165 VAL A CA 1
ATOM 1081 C C . VAL A 1 188 ? -19.976 -6.639 -12.074 1.00 50.21 165 VAL A C 1
ATOM 1082 O O . VAL A 1 188 ? -19.283 -5.662 -12.366 1.00 54.06 165 VAL A O 1
ATOM 1086 N N . ASP A 1 189 ? -19.798 -7.326 -10.950 1.00 48.95 166 ASP A N 1
ATOM 1087 C CA . ASP A 1 189 ? -18.548 -7.205 -10.190 1.00 52.23 166 ASP A CA 1
ATOM 1088 C C . ASP A 1 189 ? -18.397 -8.202 -9.048 1.00 47.57 166 ASP A C 1
ATOM 1089 O O . ASP A 1 189 ? -18.973 -9.281 -9.077 1.00 43.15 166 ASP A O 1
ATOM 1094 N N . PHE A 1 190 ? -17.589 -7.842 -8.058 1.00 46.79 167 PHE A N 1
ATOM 1095 C CA . PHE A 1 190 ? -17.111 -8.832 -7.106 1.00 48.67 167 PHE A CA 1
ATOM 1096 C C . PHE A 1 190 ? -16.848 -8.226 -5.748 1.00 47.49 167 PHE A C 1
ATOM 1097 O O . PHE A 1 190 ? -16.375 -7.103 -5.648 1.00 47.86 167 PHE A O 1
ATOM 1105 N N . ILE A 1 191 ? -17.153 -8.982 -4.700 1.00 51.39 168 ILE A N 1
ATOM 1106 C CA . ILE A 1 191 ? -17.136 -8.440 -3.348 1.00 46.94 168 ILE A CA 1
ATOM 1107 C C . ILE A 1 191 ? -15.870 -7.678 -2.928 1.00 50.73 168 ILE A C 1
ATOM 1108 O O . ILE A 1 191 ? -15.960 -6.662 -2.235 1.00 56.33 168 ILE A O 1
ATOM 1113 N N . GLY A 1 192 ? -14.696 -8.135 -3.338 1.00 49.08 169 GLY A N 1
ATOM 1114 C CA . GLY A 1 192 ? -13.485 -7.459 -2.896 1.00 47.25 169 GLY A CA 1
ATOM 1115 C C . GLY A 1 192 ? -12.583 -6.920 -3.987 1.00 53.41 169 GLY A C 1
ATOM 1116 O O . GLY A 1 192 ? -11.401 -6.667 -3.731 1.00 49.50 169 GLY A O 1
ATOM 1117 N N . ILE A 1 193 ? -13.132 -6.742 -5.194 1.00 50.18 170 ILE A N 1
ATOM 1118 C CA . ILE A 1 193 ? -12.340 -6.323 -6.343 1.00 47.30 170 ILE A CA 1
ATOM 1119 C C . ILE A 1 193 ? -11.425 -5.202 -5.931 1.00 48.57 170 ILE A C 1
ATOM 1120 O O . ILE A 1 193 ? -10.218 -5.256 -6.158 1.00 49.76 170 ILE A O 1
ATOM 1125 N N . ASP A 1 194 ? -12.006 -4.184 -5.313 1.00 47.48 171 ASP A N 1
ATOM 1126 C CA . ASP A 1 194 ? -11.214 -3.069 -4.828 1.00 52.07 171 ASP A CA 1
ATOM 1127 C C . ASP A 1 194 ? -9.941 -3.551 -4.141 1.00 53.06 171 ASP A C 1
ATOM 1128 O O . ASP A 1 194 ? -8.838 -3.176 -4.546 1.00 54.59 171 ASP A O 1
ATOM 1133 N N . ALA A 1 195 ? -10.096 -4.409 -3.137 1.00 45.91 172 ALA A N 1
ATOM 1134 C CA . ALA A 1 195 ? -8.956 -4.942 -2.392 1.00 48.20 172 ALA A CA 1
ATOM 1135 C C . ALA A 1 195 ? -8.138 -5.938 -3.197 1.00 50.51 172 ALA A C 1
ATOM 1136 O O . ALA A 1 195 ? -6.915 -6.021 -3.048 1.00 50.67 172 ALA A O 1
ATOM 1138 N N . ILE A 1 196 ? -8.814 -6.695 -4.055 1.00 50.73 173 ILE A N 1
ATOM 1139 C CA . ILE A 1 196 ? -8.119 -7.647 -4.900 1.00 49.29 173 ILE A CA 1
ATOM 1140 C C . ILE A 1 196 ? -7.182 -6.943 -5.878 1.00 54.53 173 ILE A C 1
ATOM 1141 O O . ILE A 1 196 ? -6.032 -7.345 -6.035 1.00 62.24 173 ILE A O 1
ATOM 1146 N N . LYS A 1 197 ? -7.656 -5.896 -6.542 1.00 51.82 174 LYS A N 1
ATOM 1147 C CA . LYS A 1 197 ? -6.794 -5.219 -7.509 1.00 59.44 174 LYS A CA 1
ATOM 1148 C C . LYS A 1 197 ? -5.563 -4.656 -6.818 1.00 55.86 174 LYS A C 1
ATOM 1149 O O . LYS A 1 197 ? -4.465 -4.689 -7.367 1.00 59.03 174 LYS A O 1
ATOM 1155 N N . GLN A 1 198 ? -5.739 -4.162 -5.601 1.00 55.18 175 GLN A N 1
ATOM 1156 C CA . GLN A 1 198 ? -4.595 -3.676 -4.839 1.00 60.33 175 GLN A CA 1
ATOM 1157 C C . GLN A 1 198 ? -3.557 -4.760 -4.539 1.00 61.49 175 GLN A C 1
ATOM 1158 O O . GLN A 1 198 ? -2.362 -4.528 -4.703 1.00 67.41 175 GLN A O 1
ATOM 1164 N N . ASN A 1 199 ? -3.990 -5.939 -4.103 1.00 55.40 176 ASN A N 1
ATOM 1165 C CA . ASN A 1 199 ? -3.034 -7.026 -3.924 1.00 56.53 176 ASN A CA 1
ATOM 1166 C C . ASN A 1 199 ? -2.266 -7.317 -5.217 1.00 58.25 176 ASN A C 1
ATOM 1167 O O . ASN A 1 199 ? -1.091 -7.685 -5.186 1.00 60.19 176 ASN A O 1
ATOM 1172 N N . VAL A 1 200 ? -2.941 -7.149 -6.350 1.00 58.38 177 VAL A N 1
ATOM 1173 C CA . VAL A 1 200 ? -2.314 -7.309 -7.662 1.00 62.36 177 VAL A CA 1
ATOM 1174 C C . VAL A 1 200 ? -1.352 -6.166 -7.961 1.00 61.40 177 VAL A C 1
ATOM 1175 O O . VAL A 1 200 ? -0.384 -6.335 -8.699 1.00 55.38 177 VAL A O 1
ATOM 1179 N N . ASN A 1 201 ? -1.638 -5.000 -7.389 1.00 63.80 178 ASN A N 1
ATOM 1180 C CA . ASN A 1 201 ? -0.747 -3.856 -7.496 1.00 63.02 178 ASN A CA 1
ATOM 1181 C C . ASN A 1 201 ? 0.555 -4.152 -6.775 1.00 61.01 178 ASN A C 1
ATOM 1182 O O . ASN A 1 201 ? 1.637 -3.919 -7.307 1.00 54.29 178 ASN A O 1
ATOM 1187 N N . ASN A 1 202 ? 0.451 -4.675 -5.559 1.00 63.04 179 ASN A N 1
ATOM 1188 C CA . ASN A 1 202 ? 1.609 -5.296 -4.942 1.00 60.03 179 ASN A CA 1
ATOM 1189 C C . ASN A 1 202 ? 1.991 -6.431 -5.883 1.00 58.16 179 ASN A C 1
ATOM 1190 O O . ASN A 1 202 ? 1.303 -6.681 -6.869 1.00 58.94 179 ASN A O 1
ATOM 1195 N N . GLY A 1 203 ? 3.071 -7.136 -5.595 1.00 57.23 180 GLY A N 1
ATOM 1196 C CA . GLY A 1 203 ? 3.443 -8.245 -6.453 1.00 57.07 180 GLY A CA 1
ATOM 1197 C C . GLY A 1 203 ? 2.783 -9.546 -6.036 1.00 60.71 180 GLY A C 1
ATOM 1198 O O . GLY A 1 203 ? 3.353 -10.624 -6.202 1.00 63.76 180 GLY A O 1
ATOM 1199 N N . CYS A 1 204 ? 1.578 -9.465 -5.488 1.00 53.18 181 CYS A N 1
ATOM 1200 C CA . CYS A 1 204 ? 0.933 -10.676 -5.011 1.00 54.96 181 CYS A CA 1
ATOM 1201 C C . CYS A 1 204 ? 0.277 -11.412 -6.161 1.00 55.47 181 CYS A C 1
ATOM 1202 O O . CYS A 1 204 ? -0.488 -10.822 -6.923 1.00 58.57 181 CYS A O 1
ATOM 1205 N N . VAL A 1 205 ? 0.612 -12.690 -6.307 1.00 50.57 182 VAL A N 1
ATOM 1206 C CA . VAL A 1 205 ? -0.042 -13.537 -7.300 1.00 48.97 182 VAL A CA 1
ATOM 1207 C C . VAL A 1 205 ? -1.380 -14.052 -6.753 1.00 48.31 182 VAL A C 1
ATOM 1208 O O . VAL A 1 205 ? -1.419 -14.952 -5.912 1.00 47.54 182 VAL A O 1
ATOM 1212 N N . CYS A 1 206 ? -2.464 -13.463 -7.257 1.00 46.09 183 CYS A N 1
ATOM 1213 C CA . CYS A 1 206 ? -3.804 -13.603 -6.704 1.00 43.42 183 CYS A CA 1
ATOM 1214 C C . CYS A 1 206 ? -4.696 -14.562 -7.477 1.00 40.62 183 CYS A C 1
ATOM 1215 O O . CYS A 1 206 ? -4.914 -14.385 -8.668 1.00 37.41 183 CYS A O 1
ATOM 1218 N N . ILE A 1 207 ? -5.260 -15.543 -6.777 1.00 42.48 184 ILE A N 1
ATOM 1219 C CA . ILE A 1 207 ? -6.187 -16.484 -7.393 1.00 40.28 184 ILE A CA 1
ATOM 1220 C C . ILE A 1 207 ? -7.614 -16.089 -7.053 1.00 37.50 184 ILE A C 1
ATOM 1221 O O . ILE A 1 207 ? -7.987 -16.029 -5.881 1.00 34.99 184 ILE A O 1
ATOM 1226 N N . VAL A 1 208 ? -8.402 -15.809 -8.088 1.00 36.19 185 VAL A N 1
ATOM 1227 C CA . VAL A 1 208 ? -9.773 -15.342 -7.914 1.00 34.12 185 VAL A CA 1
ATOM 1228 C C . VAL A 1 208 ? -10.724 -15.912 -8.957 1.00 37.33 185 VAL A C 1
ATOM 1229 O O . VAL A 1 208 ? -10.302 -16.578 -9.917 1.00 38.58 185 VAL A O 1
ATOM 1233 N N . GLY A 1 209 ? -12.012 -15.634 -8.771 1.00 37.74 186 GLY A N 1
ATOM 1234 C CA . GLY A 1 209 ? -13.040 -16.074 -9.707 1.00 35.52 186 GLY A CA 1
ATOM 1235 C C . GLY A 1 209 ? -13.097 -17.584 -9.866 1.00 40.43 186 GLY A C 1
ATOM 1236 O O . GLY A 1 209 ? -13.370 -18.093 -10.967 1.00 33.70 186 GLY A O 1
ATOM 1237 N N . GLY A 1 210 ? -12.833 -18.305 -8.772 1.00 33.88 187 GLY A N 1
ATOM 1238 C CA . GLY A 1 210 ? -12.896 -19.758 -8.786 1.00 31.62 187 GLY A CA 1
ATOM 1239 C C . GLY A 1 210 ? -14.275 -20.213 -9.224 1.00 33.20 187 GLY A C 1
ATOM 1240 O O . GLY A 1 210 ? -15.272 -19.791 -8.651 1.00 33.80 187 GLY A O 1
ATOM 1241 N N . GLY A 1 211 ? -14.337 -21.040 -10.265 1.00 35.01 188 GLY A N 1
ATOM 1242 C CA . GLY A 1 211 ? -15.603 -21.498 -10.808 1.00 33.58 188 GLY A CA 1
ATOM 1243 C C . GLY A 1 211 ? -16.497 -20.351 -11.228 1.00 33.47 188 GLY A C 1
ATOM 1244 O O . GLY A 1 211 ? -17.705 -20.518 -11.384 1.00 32.04 188 GLY A O 1
ATOM 1245 N N . GLY A 1 212 ? -15.900 -19.177 -11.400 1.00 31.32 189 GLY A N 1
ATOM 1246 C CA . GLY A 1 212 ? -16.649 -17.997 -11.793 1.00 35.20 189 GLY A CA 1
ATOM 1247 C C . GLY A 1 212 ? -17.245 -17.213 -10.633 1.00 36.94 189 GLY A C 1
ATOM 1248 O O . GLY A 1 212 ? -17.960 -16.227 -10.832 1.00 35.68 189 GLY A O 1
ATOM 1249 N N . GLY A 1 213 ? -16.958 -17.652 -9.412 1.00 35.38 190 GLY A N 1
ATOM 1250 C CA . GLY A 1 213 ? -17.488 -16.989 -8.238 1.00 35.39 190 GLY A CA 1
ATOM 1251 C C . GLY A 1 213 ? -18.909 -17.443 -7.972 1.00 38.70 190 GLY A C 1
ATOM 1252 O O . GLY A 1 213 ? -19.575 -17.965 -8.865 1.00 41.16 190 GLY A O 1
ATOM 1253 N N . ILE A 1 214 ? -19.366 -17.254 -6.739 1.00 34.98 191 ILE A N 1
ATOM 1254 C CA . ILE A 1 214 ? -20.707 -17.638 -6.352 1.00 36.95 191 ILE A CA 1
ATOM 1255 C C . ILE A 1 214 ? -21.676 -16.538 -6.753 1.00 37.52 191 ILE A C 1
ATOM 1256 O O . ILE A 1 214 ? -21.528 -15.390 -6.337 1.00 35.21 191 ILE A O 1
ATOM 1261 N N . PRO A 1 215 ? -22.678 -16.889 -7.566 1.00 39.56 192 PRO A N 1
ATOM 1262 C CA . PRO A 1 215 ? -23.732 -15.953 -7.984 1.00 42.05 192 PRO A CA 1
ATOM 1263 C C . PRO A 1 215 ? -24.314 -15.208 -6.775 1.00 48.76 192 PRO A C 1
ATOM 1264 O O . PRO A 1 215 ? -24.885 -15.839 -5.878 1.00 40.55 192 PRO A O 1
ATOM 1268 N N . THR A 1 216 ? -24.175 -13.885 -6.757 1.00 49.33 193 THR A N 1
ATOM 1269 C CA . THR A 1 216 ? -24.667 -13.079 -5.647 1.00 47.09 193 THR A CA 1
ATOM 1270 C C . THR A 1 216 ? -25.438 -11.852 -6.125 1.00 50.04 193 THR A C 1
ATOM 1271 O O . THR A 1 216 ? -24.872 -10.969 -6.774 1.00 46.63 193 THR A O 1
ATOM 1275 N N . ILE A 1 217 ? -26.723 -11.781 -5.789 1.00 52.69 194 ILE A N 1
ATOM 1276 C CA . ILE A 1 217 ? -27.504 -10.589 -6.120 1.00 52.69 194 ILE A CA 1
ATOM 1277 C C . ILE A 1 217 ? -27.515 -9.556 -4.988 1.00 53.84 194 ILE A C 1
ATOM 1278 O O . ILE A 1 217 ? -27.114 -9.845 -3.859 1.00 54.03 194 ILE A O 1
ATOM 1283 N N . ILE A 1 218 ? -27.949 -8.343 -5.305 1.00 54.77 195 ILE A N 1
ATOM 1284 C CA . ILE A 1 218 ? -28.077 -7.295 -4.300 1.00 51.79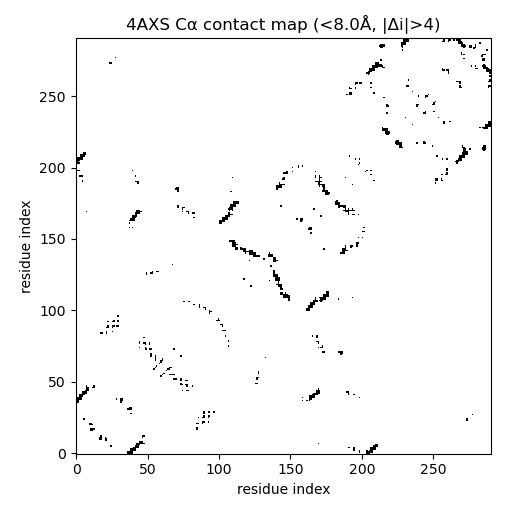 195 ILE A CA 1
ATOM 1285 C C . ILE A 1 218 ? -29.531 -6.875 -4.175 1.00 57.27 195 ILE A C 1
ATOM 1286 O O . ILE A 1 218 ? -30.149 -6.431 -5.146 1.00 60.32 195 ILE A O 1
ATOM 1291 N N . GLN A 1 219 ? -30.077 -7.026 -2.972 1.00 60.29 196 GLN A N 1
ATOM 1292 C CA . GLN A 1 219 ? -31.470 -6.692 -2.719 1.00 58.78 196 GLN A CA 1
ATOM 1293 C C . GLN A 1 219 ? -31.614 -5.806 -1.480 1.00 64.11 196 GLN A C 1
ATOM 1294 O O . GLN A 1 219 ? -31.481 -6.268 -0.344 1.00 61.27 196 GLN A O 1
ATOM 1300 N N . ASP A 1 220 ? -31.878 -4.525 -1.727 1.00 68.60 197 ASP A N 1
ATOM 1301 C CA . ASP A 1 220 ? -32.019 -3.523 -0.674 1.00 66.63 197 ASP A CA 1
ATOM 1302 C C . ASP A 1 220 ? -30.709 -3.348 0.079 1.00 68.45 197 ASP A C 1
ATOM 1303 O O . ASP A 1 220 ? -30.679 -3.418 1.303 1.00 72.00 197 ASP A O 1
ATOM 1308 N N . ASN A 1 221 ? -29.631 -3.123 -0.667 1.00 65.76 198 ASN A N 1
ATOM 1309 C CA . ASN A 1 221 ? -28.302 -2.961 -0.091 1.00 62.04 198 ASN A CA 1
ATOM 1310 C C . ASN A 1 221 ? -27.853 -4.198 0.695 1.00 66.96 198 ASN A C 1
ATOM 1311 O O . ASN A 1 221 ? -26.901 -4.129 1.476 1.00 74.18 198 ASN A O 1
ATOM 1316 N N . GLN A 1 222 ? -28.542 -5.322 0.485 1.00 63.49 199 GLN A N 1
ATOM 1317 C CA . GLN A 1 222 ? -28.181 -6.604 1.107 1.00 60.91 199 GLN A CA 1
ATOM 1318 C C . GLN A 1 222 ? -27.755 -7.651 0.069 1.00 60.52 199 GLN A C 1
ATOM 1319 O O . GLN A 1 222 ? -28.404 -7.804 -0.966 1.00 59.92 199 GLN A O 1
ATOM 1325 N N . TYR A 1 223 ? -26.668 -8.369 0.351 1.00 57.26 200 TYR A N 1
ATOM 1326 C CA . TYR A 1 223 ? -26.197 -9.440 -0.529 1.00 47.51 200 TYR A CA 1
ATOM 1327 C C . TYR A 1 223 ? -27.001 -10.712 -0.287 1.00 46.21 200 TYR A C 1
ATOM 1328 O O . TYR A 1 223 ? -27.532 -10.914 0.799 1.00 54.66 200 TYR A O 1
ATOM 1337 N N . ILE A 1 224 ? -27.103 -11.555 -1.309 1.00 45.65 201 ILE A N 1
ATOM 1338 C CA . ILE A 1 224 ? -27.830 -12.815 -1.232 1.00 38.55 201 ILE A CA 1
ATOM 1339 C C . ILE A 1 224 ? -27.283 -13.765 -2.273 1.00 44.31 201 ILE A C 1
ATOM 1340 O O . ILE A 1 224 ? -27.602 -13.644 -3.459 1.00 54.66 201 ILE A O 1
ATOM 1345 N N . GLY A 1 225 ? -26.424 -14.682 -1.848 1.00 43.30 202 GLY A N 1
ATOM 1346 C CA . GLY A 1 225 ? -25.961 -15.740 -2.719 1.00 40.34 202 GLY A CA 1
ATOM 1347 C C . GLY A 1 225 ? -27.168 -16.469 -3.275 1.00 42.29 202 GLY A C 1
ATOM 1348 O O . GLY A 1 225 ? -28.098 -16.766 -2.542 1.00 44.78 202 GLY A O 1
ATOM 1349 N N . VAL A 1 226 ? -27.178 -16.723 -4.580 1.00 49.83 203 VAL A N 1
ATOM 1350 C CA . VAL A 1 226 ? -28.235 -17.531 -5.187 1.00 50.49 203 VAL A CA 1
ATOM 1351 C C . VAL A 1 226 ? -27.667 -18.733 -5.935 1.00 51.96 203 VAL A C 1
ATOM 1352 O O . VAL A 1 226 ? -26.446 -18.845 -6.119 1.00 47.32 203 VAL A O 1
ATOM 1356 N N . ASP A 1 227 ? -28.557 -19.636 -6.342 1.00 49.97 204 ASP A N 1
ATOM 1357 C CA . ASP A 1 227 ? -28.138 -20.868 -6.998 1.00 56.56 204 ASP A CA 1
ATOM 1358 C C . ASP A 1 227 ? -28.084 -20.671 -8.503 1.00 61.15 204 ASP A C 1
ATOM 1359 O O . ASP A 1 227 ? -28.903 -19.959 -9.085 1.00 63.70 204 ASP A O 1
ATOM 1364 N N . GLY A 1 228 ? -27.100 -21.305 -9.122 1.00 58.61 205 GLY A N 1
ATOM 1365 C CA . GLY A 1 228 ? -26.804 -21.065 -10.512 1.00 56.45 205 GLY A CA 1
ATOM 1366 C C . GLY A 1 228 ? -25.307 -20.954 -10.675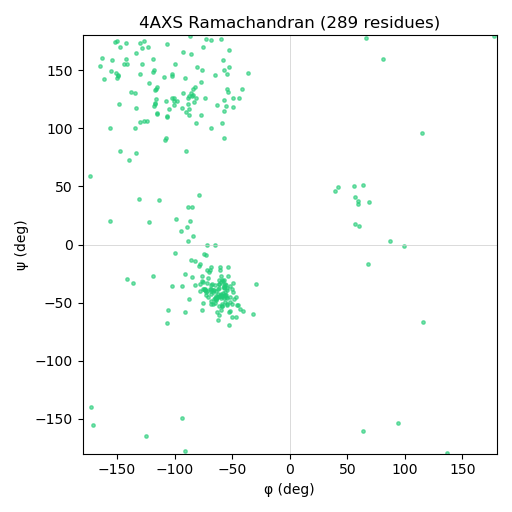 1.00 57.62 205 GLY A C 1
ATOM 1367 O O . GLY A 1 228 ? -24.549 -21.082 -9.706 1.00 57.14 205 GLY A O 1
ATOM 1368 N N . VAL A 1 229 ? -24.880 -20.719 -11.908 1.00 58.60 206 VAL A N 1
ATOM 1369 C CA . VAL A 1 229 ? -23.465 -20.617 -12.205 1.00 55.53 206 VAL A CA 1
ATOM 1370 C C . VAL A 1 229 ? -23.143 -19.341 -12.970 1.00 56.71 206 VAL A C 1
ATOM 1371 O O . VAL A 1 229 ? -24.022 -18.624 -13.446 1.00 54.87 206 VAL A O 1
ATOM 1375 N N . ILE A 1 230 ? -21.855 -19.073 -13.079 1.00 49.46 207 ILE A N 1
ATOM 1376 C CA . ILE A 1 230 ? -21.373 -17.946 -13.822 1.00 41.83 207 ILE A CA 1
ATOM 1377 C C . ILE A 1 230 ? -20.252 -18.518 -14.630 1.00 41.51 207 ILE A C 1
ATOM 1378 O O . ILE A 1 230 ? -19.419 -19.250 -14.098 1.00 41.21 207 ILE A O 1
ATOM 1383 N N . ASP A 1 231 ? -20.269 -18.234 -15.929 1.00 40.44 208 ASP A N 1
ATOM 1384 C CA . ASP A 1 231 ? -19.258 -18.724 -16.837 1.00 30.15 208 ASP A CA 1
ATOM 1385 C C . ASP A 1 231 ? -17.908 -18.130 -16.424 1.00 34.89 208 ASP A C 1
ATOM 1386 O O . ASP A 1 231 ? -17.742 -16.907 -16.378 1.00 32.95 208 ASP A O 1
ATOM 1391 N N . LYS A 1 232 ? -16.957 -19.004 -16.102 1.00 30.56 209 LYS A N 1
ATOM 1392 C CA . LYS A 1 232 ? -15.662 -18.579 -15.601 1.00 30.58 209 LYS A CA 1
ATOM 1393 C C . LYS A 1 232 ? -14.907 -17.683 -16.588 1.00 34.75 209 LYS A C 1
ATOM 1394 O O . LYS A 1 232 ? -14.162 -16.789 -16.174 1.00 32.71 209 LYS A O 1
ATOM 1400 N N . ASP A 1 233 ? -15.097 -17.905 -17.889 1.00 36.25 210 ASP A N 1
ATOM 1401 C CA . ASP A 1 233 ? -14.441 -17.039 -18.879 1.00 34.26 210 ASP A CA 1
ATOM 1402 C C . ASP A 1 233 ? -14.972 -15.589 -18.800 1.00 31.56 210 ASP A C 1
ATOM 1403 O O . ASP A 1 233 ? -14.196 -14.649 -18.692 1.00 31.40 210 ASP A O 1
ATOM 1408 N N . PHE A 1 234 ? -16.292 -15.419 -18.813 1.00 33.83 211 PHE A N 1
ATOM 1409 C CA . PHE A 1 234 ? -16.910 -14.122 -18.538 1.00 33.67 211 PHE A CA 1
ATOM 1410 C C . PHE A 1 234 ? -16.379 -13.537 -17.227 1.00 39.21 211 PHE A C 1
ATOM 1411 O O . PHE A 1 234 ? -15.993 -12.367 -17.155 1.00 39.45 211 PHE A O 1
ATOM 1419 N N . ALA A 1 235 ? -16.389 -14.353 -16.176 1.00 33.16 212 ALA A N 1
ATOM 1420 C CA . ALA A 1 235 ? -16.019 -13.866 -14.861 1.00 37.31 212 ALA A CA 1
ATOM 1421 C C . ALA A 1 235 ? -14.615 -13.332 -14.935 1.00 34.08 212 ALA A C 1
ATOM 1422 O O . ALA A 1 235 ? -14.354 -12.199 -14.574 1.00 38.97 212 ALA A O 1
ATOM 1424 N N . LEU A 1 236 ? -13.708 -14.154 -15.428 1.00 34.28 213 LEU A N 1
ATOM 1425 C CA . LEU A 1 236 ? -12.300 -13.791 -15.427 1.00 37.90 213 LEU A CA 1
ATOM 1426 C C . LEU A 1 236 ? -11.990 -12.657 -16.393 1.00 41.40 213 LEU A C 1
ATOM 1427 O O . LEU A 1 236 ? -10.980 -11.957 -16.245 1.00 39.65 213 LEU A O 1
ATOM 1432 N N . ALA A 1 237 ? -12.866 -12.474 -17.378 1.00 39.79 214 ALA A N 1
ATOM 1433 C CA . ALA A 1 237 ? -12.725 -11.366 -18.307 1.00 43.70 214 ALA A CA 1
ATOM 1434 C C . ALA A 1 237 ? -13.148 -10.048 -17.633 1.00 42.38 214 ALA A C 1
ATOM 1435 O O . ALA A 1 237 ? -12.518 -9.016 -17.833 1.00 44.24 214 ALA A O 1
ATOM 1437 N N . LYS A 1 238 ? -14.192 -10.096 -16.811 1.00 41.43 215 LYS A N 1
ATOM 1438 C CA . LYS A 1 238 ? -14.595 -8.925 -16.019 1.00 47.94 215 LYS A CA 1
ATOM 1439 C C . LYS A 1 238 ? -13.500 -8.512 -15.048 1.00 46.08 215 LYS A C 1
ATOM 1440 O O . LYS A 1 238 ? -13.217 -7.325 -14.874 1.00 47.31 215 LYS A O 1
ATOM 1446 N N . ILE A 1 239 ? -12.900 -9.513 -14.414 1.00 47.18 216 ILE A N 1
ATOM 1447 C CA . ILE A 1 239 ? -11.759 -9.332 -13.536 1.00 42.85 216 ILE A CA 1
ATOM 1448 C C . ILE A 1 239 ? -10.541 -8.815 -14.292 1.00 46.44 216 ILE A C 1
ATOM 1449 O O . ILE A 1 239 ? -9.868 -7.892 -13.833 1.00 46.77 216 ILE A O 1
ATOM 1454 N N . ALA A 1 240 ? -10.255 -9.426 -15.442 1.00 45.72 217 ALA A N 1
ATOM 1455 C CA . ALA A 1 240 ? -9.161 -8.993 -16.310 1.00 47.53 217 ALA A CA 1
ATOM 1456 C C . ALA A 1 240 ? -9.279 -7.509 -16.601 1.00 48.06 217 ALA A C 1
ATOM 1457 O O . ALA A 1 240 ? -8.273 -6.799 -16.717 1.00 50.66 217 ALA A O 1
ATOM 1459 N N . ASP A 1 241 ? -10.516 -7.046 -16.721 1.00 42.40 218 ASP A N 1
ATOM 1460 C CA . ASP A 1 241 ? -10.763 -5.645 -17.000 1.00 48.26 218 ASP A CA 1
ATOM 1461 C C . ASP A 1 241 ? -10.545 -4.754 -15.773 1.00 52.20 218 ASP A C 1
ATOM 1462 O O . ASP A 1 241 ? -9.834 -3.755 -15.851 1.00 54.33 218 ASP A O 1
ATOM 1467 N N . ALA A 1 242 ? -11.153 -5.121 -14.645 1.00 52.47 219 ALA A N 1
ATOM 1468 C CA . ALA A 1 242 ? -11.017 -4.358 -13.395 1.00 50.34 219 ALA A CA 1
ATOM 1469 C C . ALA A 1 242 ? -9.570 -4.190 -12.929 1.00 46.99 219 ALA A C 1
ATOM 1470 O O . ALA A 1 242 ? -9.208 -3.147 -12.402 1.00 51.39 219 ALA A O 1
ATOM 1472 N N . VAL A 1 243 ? -8.750 -5.217 -13.116 1.00 47.63 220 VAL A N 1
ATOM 1473 C CA . VAL A 1 243 ? -7.323 -5.112 -12.835 1.00 49.23 220 VAL A CA 1
ATOM 1474 C C . VAL A 1 243 ? -6.599 -4.472 -14.018 1.00 55.36 220 VAL A C 1
ATOM 1475 O O . VAL A 1 243 ? -5.443 -4.064 -13.918 1.00 53.58 220 VAL A O 1
ATOM 1479 N N . ASN A 1 244 ? -7.293 -4.405 -15.148 1.00 60.48 221 ASN A N 1
ATOM 1480 C CA . ASN A 1 244 ? -6.773 -3.757 -16.345 1.00 59.80 221 ASN A CA 1
ATOM 1481 C C . ASN A 1 244 ? -5.431 -4.314 -16.815 1.00 61.23 221 ASN A C 1
ATOM 1482 O O . ASN A 1 244 ? -4.482 -3.559 -17.053 1.00 53.54 221 ASN A O 1
ATOM 1487 N N . ALA A 1 245 ? -5.359 -5.639 -16.934 1.00 66.46 222 ALA A N 1
ATOM 1488 C CA . ALA A 1 245 ? -4.181 -6.303 -17.493 1.00 61.94 222 ALA A CA 1
ATOM 1489 C C . ALA A 1 245 ? -4.136 -6.065 -18.981 1.00 58.05 222 ALA A C 1
ATOM 1490 O O . ALA A 1 245 ? -5.042 -5.465 -19.553 1.00 57.05 222 ALA A O 1
ATOM 1492 N N . ASP A 1 246 ? -3.076 -6.558 -19.604 1.00 64.05 223 ASP A N 1
ATOM 1493 C CA . ASP A 1 246 ? -2.903 -6.428 -21.041 1.00 64.04 223 ASP A CA 1
ATOM 1494 C C . ASP A 1 246 ? -3.527 -7.637 -21.714 1.00 61.12 223 ASP A C 1
ATOM 1495 O O . ASP A 1 246 ? -4.425 -7.510 -22.539 1.00 62.82 223 ASP A O 1
ATOM 1500 N N . ILE A 1 247 ? -3.046 -8.813 -21.331 1.00 58.03 224 ILE A N 1
ATOM 1501 C CA . ILE A 1 247 ? -3.479 -10.062 -21.932 1.00 55.03 224 ILE A CA 1
ATOM 1502 C C . ILE A 1 247 ? -4.482 -10.825 -21.047 1.00 54.24 224 ILE A C 1
ATOM 1503 O O . ILE A 1 247 ? -4.407 -10.799 -19.816 1.00 45.75 224 ILE A O 1
ATOM 1508 N N . PHE A 1 248 ? -5.420 -11.487 -21.719 1.00 52.55 225 PHE A N 1
ATOM 1509 C CA . PHE A 1 248 ? -6.367 -12.403 -21.122 1.00 45.03 225 PHE A CA 1
ATOM 1510 C C . PHE A 1 248 ? -6.213 -13.739 -21.843 1.00 48.25 225 PHE A C 1
ATOM 1511 O O . PHE A 1 248 ? -6.626 -13.869 -22.987 1.00 51.28 225 PHE A O 1
ATOM 1519 N N . VAL A 1 249 ? -5.601 -14.727 -21.192 1.00 47.15 226 VAL A N 1
ATOM 1520 C CA . VAL A 1 249 ? -5.427 -16.039 -21.812 1.00 43.50 226 VAL A CA 1
ATOM 1521 C C . VAL A 1 249 ? -6.454 -17.046 -21.331 1.00 43.58 226 VAL A C 1
ATOM 1522 O O . VAL A 1 249 ? -6.592 -17.282 -20.131 1.00 46.70 226 VAL A O 1
ATOM 1526 N N . VAL A 1 250 ? -7.148 -17.655 -22.280 1.00 39.42 227 VAL A N 1
ATOM 1527 C CA . VAL A 1 250 ? -8.156 -18.661 -21.998 1.00 43.14 227 VAL A CA 1
ATOM 1528 C C . VAL A 1 250 ? -7.625 -20.040 -22.376 1.00 47.79 227 VAL A C 1
ATOM 1529 O O . VAL A 1 250 ? -7.448 -20.337 -23.568 1.00 43.76 227 VAL A O 1
ATOM 1533 N N . LEU A 1 251 ? -7.355 -20.872 -21.367 1.00 45.64 228 LEU A N 1
ATOM 1534 C CA . LEU A 1 251 ? -6.750 -22.179 -21.605 1.00 42.43 228 LEU A CA 1
ATOM 1535 C C . LEU A 1 251 ? -7.811 -23.183 -21.953 1.00 45.96 228 LEU A C 1
ATOM 1536 O O . LEU A 1 251 ? -8.845 -23.272 -21.293 1.00 52.76 228 LEU A O 1
ATOM 1541 N N . THR A 1 252 ? -7.544 -23.947 -22.996 1.00 46.42 229 THR A N 1
ATOM 1542 C CA . THR A 1 252 ? -8.566 -24.763 -23.609 1.00 49.11 229 THR A CA 1
ATOM 1543 C C . THR A 1 252 ? -7.848 -25.782 -24.467 1.00 48.52 229 THR A C 1
ATOM 1544 O O . THR A 1 252 ? -6.692 -25.581 -24.824 1.00 49.65 229 THR A O 1
ATOM 1548 N N . ALA A 1 253 ? -8.533 -26.867 -24.806 1.00 49.03 230 ALA A N 1
ATOM 1549 C CA . ALA A 1 253 ? -7.868 -28.029 -25.392 1.00 52.18 230 ALA A CA 1
ATOM 1550 C C . ALA A 1 253 ? -7.668 -27.948 -26.902 1.00 48.64 230 ALA A C 1
ATOM 1551 O O . ALA A 1 253 ? -7.693 -28.976 -27.575 1.00 51.25 230 ALA A O 1
ATOM 1553 N N . VAL A 1 254 ? -7.469 -26.742 -27.431 1.00 45.95 231 VAL A N 1
ATOM 1554 C CA . VAL A 1 254 ? -7.252 -26.578 -28.870 1.00 50.68 231 VAL A CA 1
ATOM 1555 C C . VAL A 1 254 ? -6.028 -25.726 -29.180 1.00 50.14 231 VAL A C 1
ATOM 1556 O O . VAL A 1 254 ? -5.700 -24.801 -28.446 1.00 52.85 231 VAL A O 1
ATOM 1560 N N . ASP A 1 255 ? -5.358 -26.041 -30.280 1.00 52.94 232 ASP A N 1
ATOM 1561 C CA . ASP A 1 255 ? -4.231 -25.236 -30.752 1.00 53.66 232 ASP A CA 1
ATOM 1562 C C . ASP A 1 255 ? -4.693 -23.915 -31.383 1.00 51.61 232 ASP A C 1
ATOM 1563 O O . ASP A 1 255 ? -4.050 -22.874 -31.210 1.00 47.33 232 ASP A O 1
ATOM 1568 N N . TYR A 1 256 ? -5.811 -23.971 -32.109 1.00 51.77 233 TYR A N 1
ATOM 1569 C CA . TYR A 1 256 ? -6.452 -22.781 -32.676 1.00 51.35 233 TYR A CA 1
ATOM 1570 C C . TYR A 1 256 ? -7.960 -22.944 -32.637 1.00 53.85 233 TYR A C 1
ATOM 1571 O O . TYR A 1 256 ? -8.476 -24.075 -32.625 1.00 53.86 233 TYR A O 1
ATOM 1580 N N . VAL A 1 257 ? -8.682 -21.828 -32.629 1.00 48.69 234 VAL A N 1
ATOM 1581 C CA . VAL A 1 257 ? -10.112 -21.923 -32.873 1.00 51.21 234 VAL A CA 1
ATOM 1582 C C . VAL A 1 257 ? -10.321 -21.951 -34.385 1.00 45.78 234 VAL A C 1
ATOM 1583 O O . VAL A 1 257 ? -9.788 -21.123 -35.114 1.00 47.21 234 VAL A O 1
ATOM 1587 N N . TYR A 1 258 ? -11.074 -22.935 -34.851 1.00 49.84 235 TYR A N 1
ATOM 1588 C CA . TYR A 1 258 ? -11.288 -23.103 -36.278 1.00 54.09 235 TYR A CA 1
ATOM 1589 C C . TYR A 1 258 ? -12.630 -22.531 -36.728 1.00 51.35 235 TYR A C 1
ATOM 1590 O O . TYR A 1 258 ? -13.557 -22.375 -35.930 1.00 47.24 235 TYR A O 1
ATOM 1599 N N . VAL A 1 259 ? -12.708 -22.179 -38.006 1.00 51.05 236 VAL A N 1
ATOM 1600 C CA . VAL A 1 259 ? -13.992 -21.875 -38.624 1.00 53.40 236 VAL A CA 1
ATOM 1601 C C . VAL A 1 259 ? -14.247 -22.886 -39.748 1.00 51.14 236 VAL A C 1
ATOM 1602 O O . VAL A 1 259 ? -13.307 -23.417 -40.335 1.00 51.14 236 VAL A O 1
ATOM 1606 N N . ASP A 1 260 ? -15.516 -23.183 -40.005 1.00 55.12 237 ASP A N 1
ATOM 1607 C CA . ASP A 1 260 ? -15.884 -24.135 -41.048 1.00 59.43 237 ASP A CA 1
ATOM 1608 C C . ASP A 1 260 ? -15.279 -25.506 -40.809 1.00 58.89 237 ASP A C 1
ATOM 1609 O O . ASP A 1 260 ? -14.878 -26.172 -41.758 1.00 60.47 237 ASP A O 1
ATOM 1614 N N . PHE A 1 261 ? -15.204 -25.938 -39.557 1.00 56.75 238 PHE A N 1
ATOM 1615 C CA . PHE A 1 261 ? -14.559 -27.217 -39.284 1.00 61.86 238 PHE A CA 1
ATOM 1616 C C . PHE A 1 261 ? -15.155 -28.350 -40.137 1.00 68.65 238 PHE A C 1
ATOM 1617 O O . PHE A 1 261 ? -16.318 -28.288 -40.558 1.00 66.70 238 PHE A O 1
ATOM 1625 N N . ASN A 1 262 ? -14.343 -29.371 -40.403 1.00 63.82 239 ASN A N 1
ATOM 1626 C CA . ASN A 1 262 ? -14.753 -30.463 -41.272 1.00 59.56 239 ASN A CA 1
ATOM 1627 C C . ASN A 1 262 ? -15.557 -29.960 -42.458 1.00 67.51 239 ASN A C 1
ATOM 1628 O O . ASN A 1 262 ? -16.621 -30.492 -42.780 1.00 70.93 239 ASN A O 1
ATOM 1633 N N . LYS A 1 263 ? -15.034 -28.900 -43.073 1.00 67.39 240 LYS A N 1
ATOM 1634 C CA . LYS A 1 263 ? -15.523 -28.361 -44.333 1.00 63.39 240 LYS A CA 1
ATOM 1635 C C . LYS A 1 263 ? -14.314 -27.928 -45.149 1.00 64.32 240 LYS A C 1
ATOM 1636 O O . LYS A 1 263 ? -13.253 -27.643 -44.592 1.00 59.50 240 LYS A O 1
ATOM 1642 N N . PRO A 1 264 ? -14.472 -27.891 -46.478 1.00 64.49 241 PRO A N 1
ATOM 1643 C CA . PRO A 1 264 ? -13.468 -27.432 -47.446 1.00 63.79 241 PRO A CA 1
ATOM 1644 C C . PRO A 1 264 ? -12.804 -26.103 -47.066 1.00 63.17 241 PRO A C 1
ATOM 1645 O O . PRO A 1 264 ? -11.580 -25.954 -47.156 1.00 62.38 241 PRO A O 1
ATOM 1649 N N . THR A 1 265 ? -13.603 -25.136 -46.644 1.00 62.43 242 THR A N 1
ATOM 1650 C CA . THR A 1 265 ? -13.054 -23.835 -46.292 1.00 60.80 242 THR A CA 1
ATOM 1651 C C . THR A 1 265 ? -12.522 -23.776 -44.858 1.00 59.80 242 THR A C 1
ATOM 1652 O O . THR A 1 265 ? -12.143 -22.704 -44.385 1.00 57.68 242 THR A O 1
ATOM 1656 N N . GLN A 1 266 ? -12.487 -24.921 -44.177 1.00 58.07 243 GLN A N 1
ATOM 1657 C CA . GLN A 1 266 ? -11.953 -24.975 -42.819 1.00 55.98 243 GLN A CA 1
ATOM 1658 C C . GLN A 1 266 ? -10.697 -24.126 -42.743 1.00 57.80 243 GLN A C 1
ATOM 1659 O O . GLN A 1 266 ? -9.841 -24.195 -43.623 1.00 51.33 243 GLN A O 1
ATOM 1665 N N . LYS A 1 267 ? -10.604 -23.309 -41.697 1.00 58.64 244 LYS A N 1
ATOM 1666 C CA . LYS A 1 267 ? -9.454 -22.440 -41.498 1.00 50.90 244 LYS A CA 1
ATOM 1667 C C . LYS A 1 267 ? -9.200 -22.209 -40.018 1.00 53.17 244 LYS A C 1
ATOM 1668 O O . LYS A 1 267 ? -10.136 -22.119 -39.212 1.00 50.20 244 LYS A O 1
ATOM 1674 N N . ALA A 1 268 ? -7.918 -22.110 -39.679 1.00 55.81 245 ALA A N 1
ATOM 1675 C CA . ALA A 1 268 ? -7.475 -21.804 -38.328 1.00 55.04 245 ALA A CA 1
ATOM 1676 C C . ALA A 1 268 ? -7.281 -20.303 -38.173 1.00 55.25 245 ALA A C 1
ATOM 1677 O O . ALA A 1 268 ? -6.626 -19.664 -38.997 1.00 57.99 245 ALA A O 1
ATOM 1679 N N . LEU A 1 269 ? -7.846 -19.738 -37.114 1.00 51.49 246 LEU A N 1
ATOM 1680 C CA . LEU A 1 269 ? -7.670 -18.318 -36.843 1.00 51.88 246 LEU A CA 1
ATOM 1681 C C . LEU A 1 269 ? -6.383 -18.090 -36.049 1.00 51.15 246 LEU A C 1
ATOM 1682 O O . LEU A 1 269 ? -6.137 -18.757 -35.050 1.00 50.97 246 LEU A O 1
ATOM 1687 N N . LYS A 1 270 ? -5.559 -17.154 -36.506 1.00 52.95 247 LYS A N 1
ATOM 1688 C CA . LYS A 1 270 ? -4.294 -16.847 -35.847 1.00 51.57 247 LYS A CA 1
ATOM 1689 C C . LYS A 1 270 ? -4.435 -15.518 -35.126 1.00 51.95 247 LYS A C 1
ATOM 1690 O O . LYS A 1 270 ? -4.401 -15.455 -33.899 1.00 52.48 247 LYS A O 1
ATOM 1696 N N . THR A 1 271 ? -4.584 -14.450 -35.896 1.00 50.93 248 THR A N 1
ATOM 1697 C CA . THR A 1 271 ? -5.076 -13.204 -35.336 1.00 51.41 248 THR A CA 1
ATOM 1698 C C . THR A 1 271 ? -6.507 -13.049 -35.836 1.00 53.80 248 THR A C 1
ATOM 1699 O O . THR A 1 271 ? -6.968 -13.850 -36.657 1.00 53.28 248 THR A O 1
ATOM 1703 N N . VAL A 1 272 ? -7.220 -12.051 -35.327 1.00 49.98 249 VAL A N 1
ATOM 1704 C CA . VAL A 1 272 ? -8.605 -11.840 -35.712 1.00 42.47 249 VAL A CA 1
ATOM 1705 C C . VAL A 1 272 ? -9.104 -10.674 -34.890 1.00 44.31 249 VAL A C 1
ATOM 1706 O O . VAL A 1 272 ? -8.431 -10.238 -33.959 1.00 46.52 249 VAL A O 1
ATOM 1710 N N . ASP A 1 273 ? -10.332 -10.281 -35.057 1.00 47.00 250 ASP A N 1
ATOM 1711 C CA . ASP A 1 273 ? -10.885 -9.118 -34.375 1.00 42.56 250 ASP A CA 1
ATOM 1712 C C . ASP A 1 273 ? -12.387 -9.302 -34.200 1.00 43.68 250 ASP A C 1
ATOM 1713 O O . ASP A 1 273 ? -12.995 -10.253 -34.713 1.00 41.47 250 ASP A O 1
ATOM 1718 N N . VAL A 1 274 ? -12.970 -8.345 -33.487 1.00 45.81 251 VAL A N 1
ATOM 1719 C CA . VAL A 1 274 ? -14.357 -8.396 -33.055 1.00 45.83 251 VAL A CA 1
ATOM 1720 C C . VAL A 1 274 ? -15.273 -8.388 -34.262 1.00 44.46 251 VAL A C 1
ATOM 1721 O O . VAL A 1 274 ? -16.205 -9.201 -34.358 1.00 45.07 251 VAL A O 1
ATOM 1725 N N . LYS A 1 275 ? -14.996 -7.466 -35.183 1.00 46.63 252 LYS A N 1
ATOM 1726 C CA . LYS A 1 275 ? -15.748 -7.358 -36.433 1.00 43.58 252 LYS A CA 1
ATOM 1727 C C . LYS A 1 275 ? -15.949 -8.722 -37.090 1.00 41.78 252 LYS A C 1
ATOM 1728 O O . LYS A 1 275 ? -17.077 -9.098 -37.411 1.00 47.69 252 LYS A O 1
ATOM 1734 N N . ALA A 1 276 ? -14.867 -9.474 -37.278 1.00 42.41 253 ALA A N 1
ATOM 1735 C CA . ALA A 1 276 ? -14.970 -10.787 -37.932 1.00 40.68 253 ALA A CA 1
ATOM 1736 C C . ALA A 1 276 ? -15.661 -11.816 -37.036 1.00 42.42 253 ALA A C 1
ATOM 1737 O O . ALA A 1 276 ? -16.532 -12.571 -37.489 1.00 38.11 253 ALA A O 1
ATOM 1739 N N . LEU A 1 277 ? -15.270 -11.843 -35.760 1.00 42.96 254 LEU A N 1
ATOM 1740 C CA . LEU A 1 277 ? -15.880 -12.769 -34.810 1.00 39.11 254 LEU A CA 1
ATOM 1741 C C . LEU A 1 277 ? -17.384 -12.606 -34.804 1.00 41.55 254 LEU A C 1
ATOM 1742 O O . LEU A 1 277 ? -18.123 -13.583 -34.721 1.00 42.99 254 LEU A O 1
ATOM 1747 N N . ASN A 1 278 ? -17.842 -11.371 -34.939 1.00 41.74 255 ASN A N 1
ATOM 1748 C CA . ASN A 1 278 ? -19.281 -11.126 -35.033 1.00 48.34 255 ASN A CA 1
ATOM 1749 C C . ASN A 1 278 ? -19.977 -11.817 -36.215 1.00 46.04 255 ASN A C 1
ATOM 1750 O O . ASN A 1 278 ? -21.058 -12.390 -36.061 1.00 43.33 255 ASN A O 1
ATOM 1755 N N . ASN A 1 279 ? -19.344 -11.785 -37.383 1.00 44.74 256 ASN A N 1
ATOM 1756 C CA . ASN A 1 279 ? -19.845 -12.536 -38.528 1.00 41.46 256 ASN A CA 1
ATOM 1757 C C . ASN A 1 279 ? -19.746 -14.038 -38.297 1.00 44.40 256 ASN A C 1
ATOM 1758 O O . ASN A 1 279 ? -20.730 -14.771 -38.461 1.00 45.03 256 ASN A O 1
ATOM 1763 N N . PHE A 1 280 ? -18.560 -14.496 -37.909 1.00 41.41 257 PHE A N 1
ATOM 1764 C CA . PHE A 1 280 ? -18.379 -15.909 -37.606 1.00 45.32 257 PHE A CA 1
ATOM 1765 C C . PHE A 1 280 ? -19.477 -16.398 -36.661 1.00 47.63 257 PHE A C 1
ATOM 1766 O O . PHE A 1 280 ? -20.011 -17.502 -36.818 1.00 49.85 257 PHE A O 1
ATOM 1774 N N . ILE A 1 281 ? -19.813 -15.561 -35.684 1.00 46.60 258 ILE A N 1
ATOM 1775 C CA . ILE A 1 281 ? -20.845 -15.876 -34.702 1.00 46.87 258 ILE A CA 1
ATOM 1776 C C . ILE A 1 281 ? -22.233 -15.886 -35.343 1.00 48.21 258 ILE A C 1
ATOM 1777 O O . ILE A 1 281 ? -23.084 -16.712 -35.004 1.00 49.06 258 ILE A O 1
ATOM 1782 N N . ASN A 1 282 ? -22.461 -14.956 -36.265 1.00 48.58 259 ASN A N 1
ATOM 1783 C CA . ASN A 1 282 ? -23.703 -14.935 -37.037 1.00 52.65 259 ASN A CA 1
ATOM 1784 C C . ASN A 1 282 ? -23.961 -16.262 -37.737 1.00 50.89 259 ASN A C 1
ATOM 1785 O O . ASN A 1 282 ? -25.105 -16.731 -37.816 1.00 51.72 259 ASN A O 1
ATOM 1790 N N . GLN A 1 283 ? -22.895 -16.867 -38.248 1.00 47.05 260 GLN A N 1
ATOM 1791 C CA . GLN A 1 283 ? -23.051 -18.098 -39.010 1.00 49.66 260 GLN A CA 1
ATOM 1792 C C . GLN A 1 283 ? -22.764 -19.309 -38.164 1.00 51.64 260 GLN A C 1
ATOM 1793 O O . GLN A 1 283 ? -22.452 -20.373 -38.696 1.00 50.25 260 GLN A O 1
ATOM 1799 N N . ASP A 1 284 ? -22.880 -19.139 -36.847 1.00 50.19 261 ASP A N 1
ATOM 1800 C CA . ASP A 1 284 ? -22.796 -20.250 -35.916 1.00 48.14 261 ASP A CA 1
ATOM 1801 C C . ASP A 1 284 ? -21.499 -21.031 -36.055 1.00 46.26 261 ASP A C 1
ATOM 1802 O O . ASP A 1 284 ? -21.487 -22.260 -35.992 1.00 42.54 261 ASP A O 1
ATOM 1807 N N . GLN A 1 285 ? -20.403 -20.308 -36.240 1.00 43.67 262 GLN A N 1
ATOM 1808 C CA . GLN A 1 285 ? -19.108 -20.951 -36.340 1.00 43.72 262 GLN A CA 1
ATOM 1809 C C . GLN A 1 285 ? -18.733 -21.731 -35.080 1.00 53.54 262 GLN A C 1
ATOM 1810 O O . GLN A 1 285 ? -17.922 -22.652 -35.154 1.00 57.35 262 GLN A O 1
ATOM 1816 N N . PHE A 1 286 ? -19.336 -21.390 -33.937 1.00 52.69 263 PHE A N 1
ATOM 1817 C CA . PHE A 1 286 ? -18.813 -21.848 -32.648 1.00 51.30 263 PHE A CA 1
ATOM 1818 C C . PHE A 1 286 ? -19.763 -22.653 -31.748 1.00 53.40 263 PHE A C 1
ATOM 1819 O O . PHE A 1 286 ? -20.946 -22.340 -31.594 1.00 50.16 263 PHE A O 1
ATOM 1827 N N . ALA A 1 287 ? -19.211 -23.691 -31.134 1.00 57.97 264 ALA A N 1
ATOM 1828 C CA . ALA A 1 287 ? -19.978 -24.518 -30.224 1.00 59.82 264 ALA A CA 1
ATOM 1829 C C . ALA A 1 287 ? -20.568 -23.659 -29.100 1.00 61.15 264 ALA A C 1
ATOM 1830 O O . ALA A 1 287 ? -19.849 -23.052 -28.306 1.00 53.04 264 ALA A O 1
ATOM 1832 N N . LYS A 1 288 ? -21.892 -23.586 -29.083 1.00 63.73 265 LYS A N 1
ATOM 1833 C CA . LYS A 1 288 ? -22.629 -22.890 -28.045 1.00 54.42 265 LYS A CA 1
ATOM 1834 C C . LYS A 1 288 ? -22.295 -23.511 -26.684 1.00 65.29 265 LYS A C 1
ATOM 1835 O O . LYS A 1 288 ? -22.767 -24.605 -26.356 1.00 67.79 265 LYS A O 1
ATOM 1841 N N . GLY A 1 289 ? -21.474 -22.821 -25.896 1.00 54.68 266 GLY A N 1
ATOM 1842 C CA . GLY A 1 289 ? -20.965 -23.397 -24.667 1.00 59.97 266 GLY A CA 1
ATOM 1843 C C . GLY A 1 289 ? -19.454 -23.589 -24.674 1.00 65.76 266 GLY A C 1
ATOM 1844 O O . GLY A 1 289 ? -18.728 -22.935 -23.915 1.00 67.77 266 GLY A O 1
ATOM 1845 N N . SER A 1 290 ? -18.975 -24.488 -25.529 1.00 63.40 267 SER A N 1
ATOM 1846 C CA . SER A 1 290 ? -17.553 -24.799 -25.584 1.00 61.41 267 SER A CA 1
ATOM 1847 C C . SER A 1 290 ? -16.732 -23.580 -25.972 1.00 54.21 267 SER A C 1
ATOM 1848 O O . SER A 1 290 ? -15.932 -23.084 -25.184 1.00 60.93 267 SER A O 1
ATOM 1851 N N . MET A 1 291 ? -16.927 -23.095 -27.188 1.00 54.41 268 MET A N 1
ATOM 1852 C CA . MET A 1 291 ? -16.087 -22.022 -27.706 1.00 51.40 268 MET A CA 1
ATOM 1853 C C . MET A 1 291 ? -16.771 -20.649 -27.671 1.00 47.75 268 MET A C 1
ATOM 1854 O O . MET A 1 291 ? -16.125 -19.628 -27.423 1.00 43.85 268 MET A O 1
ATOM 1859 N N . LEU A 1 292 ? -18.078 -20.631 -27.910 1.00 46.64 269 LEU A N 1
ATOM 1860 C CA . LEU A 1 292 ? -18.814 -19.377 -28.035 1.00 42.17 269 LEU A CA 1
ATOM 1861 C C . LEU A 1 292 ? -18.570 -18.436 -26.862 1.00 40.51 269 LEU A C 1
ATOM 1862 O O . LEU A 1 292 ? -18.125 -17.308 -27.066 1.00 38.52 269 LEU A O 1
ATOM 1867 N N . PRO A 1 293 ? -18.853 -18.901 -25.628 1.00 41.58 270 PRO A N 1
ATOM 1868 C CA . PRO A 1 293 ? -18.669 -18.091 -24.419 1.00 38.28 270 PRO A CA 1
ATOM 1869 C C . PRO A 1 293 ? -17.241 -17.596 -24.261 1.00 36.95 270 PRO A C 1
ATOM 1870 O O . PRO A 1 293 ? -17.057 -16.468 -23.799 1.00 35.66 270 PRO A O 1
ATOM 1874 N N . LYS A 1 294 ? -16.257 -18.415 -24.634 1.00 35.69 271 LYS A N 1
ATOM 1875 C CA . LYS A 1 294 ? -14.852 -18.029 -24.523 1.00 34.56 271 LYS A CA 1
ATOM 1876 C C . LYS A 1 294 ? -14.535 -16.927 -25.519 1.00 37.75 271 LYS A C 1
ATOM 1877 O O . LYS A 1 294 ? -13.838 -15.957 -25.209 1.00 38.38 271 LYS A O 1
ATOM 1883 N N . ILE A 1 295 ? -15.055 -17.090 -26.725 1.00 38.00 272 ILE A N 1
ATOM 1884 C CA . ILE A 1 295 ? -14.913 -16.097 -27.764 1.00 37.09 272 ILE A CA 1
ATOM 1885 C C . ILE A 1 295 ? -15.534 -14.787 -27.312 1.00 37.84 272 ILE A C 1
ATOM 1886 O O . ILE A 1 295 ? -14.876 -13.742 -27.292 1.00 38.06 272 ILE A O 1
ATOM 1891 N N . LYS A 1 296 ? -16.807 -14.854 -26.952 1.00 33.02 273 LYS A N 1
ATOM 1892 C CA . LYS A 1 296 ? -17.542 -13.673 -26.543 1.00 36.81 273 LYS A CA 1
ATOM 1893 C C . LYS A 1 296 ? -16.851 -12.956 -25.382 1.00 38.38 273 LYS A C 1
ATOM 1894 O O . LYS A 1 296 ? -16.620 -11.744 -25.430 1.00 39.56 273 LYS A O 1
ATOM 1900 N N . ALA A 1 297 ? -16.505 -13.713 -24.346 1.00 38.68 274 ALA A N 1
ATOM 1901 C CA . ALA A 1 297 ? -15.742 -13.166 -23.224 1.00 41.48 274 ALA A CA 1
ATOM 1902 C C . ALA A 1 297 ? -14.409 -12.551 -23.661 1.00 39.46 274 ALA A C 1
ATOM 1903 O O . ALA A 1 297 ? -13.971 -11.555 -23.101 1.00 45.12 274 ALA A O 1
ATOM 1905 N N . ALA A 1 298 ? -13.757 -13.149 -24.649 1.00 40.20 275 ALA A N 1
ATOM 1906 C CA . ALA A 1 298 ? -12.505 -12.596 -25.153 1.00 42.37 275 ALA A CA 1
ATOM 1907 C C . ALA A 1 298 ? -12.760 -11.274 -25.866 1.00 43.59 275 ALA A C 1
ATOM 1908 O O . ALA A 1 298 ? -11.937 -10.358 -25.812 1.00 44.37 275 ALA A O 1
ATOM 1910 N N . MET A 1 299 ? -13.909 -11.188 -26.530 1.00 42.42 276 MET A N 1
ATOM 1911 C CA . MET A 1 299 ? -14.315 -9.971 -27.229 1.00 45.06 276 MET A CA 1
ATOM 1912 C C . MET A 1 299 ? -14.611 -8.866 -26.213 1.00 51.41 276 MET A C 1
ATOM 1913 O O . MET A 1 299 ? -14.110 -7.738 -26.329 1.00 47.32 276 MET A O 1
ATOM 1918 N N . GLY A 1 300 ? -15.406 -9.210 -25.200 1.00 45.60 277 GLY A N 1
ATOM 1919 C CA . GLY A 1 300 ? -15.805 -8.253 -24.189 1.00 43.54 277 GLY A CA 1
ATOM 1920 C C . GLY A 1 300 ? -14.630 -7.544 -23.544 1.00 44.21 277 GLY A C 1
ATOM 1921 O O . GLY A 1 300 ? -14.762 -6.412 -23.077 1.00 42.09 277 GLY A O 1
ATOM 1922 N N . PHE A 1 301 ? -13.476 -8.206 -23.526 1.00 48.11 278 PHE A N 1
ATOM 1923 C CA . PHE A 1 301 ? -12.297 -7.665 -22.855 1.00 48.64 278 PHE A CA 1
ATOM 1924 C C . PHE A 1 301 ? -11.458 -6.754 -23.755 1.00 50.66 278 PHE A C 1
ATOM 1925 O O . PHE A 1 301 ? -11.066 -5.661 -23.337 1.00 47.55 278 PHE A O 1
ATOM 1933 N N . VAL A 1 302 ? -11.187 -7.197 -24.985 1.00 53.01 279 VAL A N 1
ATOM 1934 C CA . VAL A 1 302 ? -10.364 -6.401 -25.908 1.00 55.56 279 VAL A CA 1
ATOM 1935 C C . VAL A 1 302 ? -11.136 -5.264 -26.573 1.00 53.57 279 VAL A C 1
ATOM 1936 O O . VAL A 1 302 ? -10.531 -4.324 -27.083 1.00 53.85 279 VAL A O 1
ATOM 1940 N N . ASN A 1 303 ? -12.464 -5.345 -26.560 1.00 52.80 280 ASN A N 1
ATOM 1941 C CA . ASN A 1 303 ? -13.291 -4.386 -27.295 1.00 54.56 280 ASN A CA 1
ATOM 1942 C C . ASN A 1 303 ? -13.011 -2.929 -26.913 1.00 63.08 280 ASN A C 1
ATOM 1943 O O . ASN A 1 303 ? -13.182 -2.530 -25.748 1.00 57.48 280 ASN A O 1
ATOM 1948 N N . GLY A 1 304 ? -12.574 -2.147 -27.902 1.00 55.71 281 GLY A N 1
ATOM 1949 C CA . GLY A 1 304 ? -12.249 -0.745 -27.702 1.00 58.07 281 GLY A CA 1
ATOM 1950 C C . GLY A 1 304 ? -11.005 -0.533 -26.855 1.00 67.04 281 GLY A C 1
ATOM 1951 O O . GLY A 1 304 ? -10.929 0.401 -26.053 1.00 68.68 281 GLY A O 1
ATOM 1952 N N . HIS A 1 305 ? -10.026 -1.410 -27.026 1.00 64.47 282 HIS A N 1
ATOM 1953 C CA . HIS A 1 305 ? -8.788 -1.318 -26.270 1.00 63.48 282 HIS A CA 1
ATOM 1954 C C . HIS A 1 305 ? -7.635 -1.828 -27.111 1.00 68.73 282 HIS A C 1
ATOM 1955 O O . HIS A 1 305 ? -7.208 -2.975 -26.966 1.00 69.29 282 HIS A O 1
ATOM 1962 N N . PRO A 1 306 ? -7.140 -0.977 -28.015 1.00 71.30 283 PRO A N 1
ATOM 1963 C CA . PRO A 1 306 ? -6.026 -1.319 -28.905 1.00 70.61 283 PRO A CA 1
ATOM 1964 C C . PRO A 1 306 ? -4.801 -1.834 -28.145 1.00 69.67 283 PRO A C 1
ATOM 1965 O O . PRO A 1 306 ? -3.943 -2.496 -28.726 1.00 68.96 283 PRO A O 1
ATOM 1969 N N . ASN A 1 307 ? -4.731 -1.545 -26.851 1.00 70.21 284 ASN A N 1
ATOM 1970 C CA . ASN A 1 307 ? -3.572 -1.929 -26.044 1.00 73.61 284 ASN A CA 1
ATOM 1971 C C . ASN A 1 307 ? -3.633 -3.325 -25.385 1.00 72.90 284 ASN A C 1
ATOM 1972 O O . ASN A 1 307 ? -2.837 -3.627 -24.489 1.00 67.46 284 ASN A O 1
ATOM 1977 N N . ARG A 1 308 ? -4.562 -4.171 -25.831 1.00 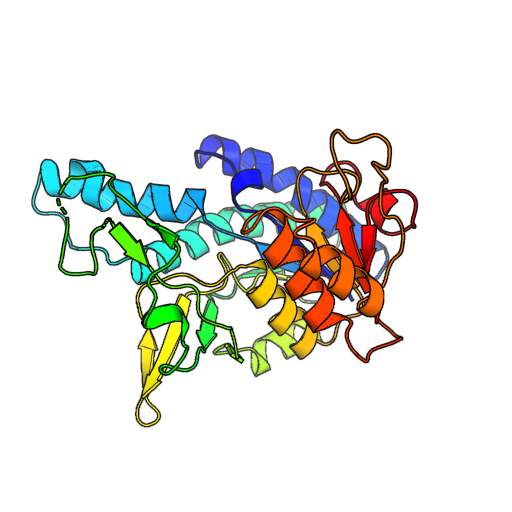67.03 285 ARG A N 1
ATOM 1978 C CA . ARG A 1 308 ? -4.798 -5.458 -25.170 1.00 67.98 285 ARG A CA 1
ATOM 1979 C C . ARG A 1 308 ? -5.270 -6.550 -26.121 1.00 63.33 285 ARG A C 1
ATOM 1980 O O . ARG A 1 308 ? -6.006 -6.284 -27.073 1.00 67.55 285 ARG A O 1
ATOM 1988 N N . SER A 1 309 ? -4.850 -7.781 -25.850 1.00 55.98 286 SER A N 1
ATOM 1989 C CA . SER A 1 309 ? -5.256 -8.923 -26.658 1.00 56.04 286 SER A CA 1
ATOM 1990 C C . SER A 1 309 ? -5.858 -10.030 -25.798 1.00 54.80 286 SER A C 1
ATOM 1991 O O . SER A 1 309 ? -5.887 -9.933 -24.569 1.00 55.56 286 SER A O 1
ATOM 1994 N N . ALA A 1 310 ? -6.355 -11.076 -26.449 1.00 53.27 287 ALA A N 1
ATOM 1995 C CA . ALA A 1 310 ? -6.879 -12.237 -25.739 1.00 50.76 287 ALA A CA 1
ATOM 1996 C C . ALA A 1 310 ? -6.410 -13.474 -26.467 1.00 51.52 287 ALA A C 1
ATOM 1997 O O . ALA A 1 310 ? -6.515 -13.567 -27.696 1.00 55.12 287 ALA A O 1
ATOM 1999 N N . ILE A 1 311 ? -5.871 -14.426 -25.724 1.00 47.65 288 ILE A N 1
ATOM 2000 C CA . ILE A 1 311 ? -5.314 -15.591 -26.375 1.00 49.79 288 ILE A CA 1
ATOM 2001 C C . ILE A 1 311 ? -6.076 -16.831 -25.986 1.00 46.65 288 ILE A C 1
ATOM 2002 O O . ILE A 1 311 ? -6.238 -17.108 -24.811 1.00 46.33 288 ILE A O 1
ATOM 2007 N N . ILE A 1 312 ? -6.554 -17.562 -26.987 1.00 45.05 289 ILE A N 1
ATOM 2008 C CA . ILE A 1 312 ? -7.209 -18.839 -26.762 1.00 44.89 289 ILE A CA 1
ATOM 2009 C C . ILE A 1 312 ? -6.319 -19.977 -27.235 1.00 45.59 289 ILE A C 1
ATOM 2010 O O . ILE A 1 312 ? -6.400 -20.393 -28.381 1.00 52.33 289 ILE A O 1
ATOM 2015 N N . ALA A 1 313 ? -5.471 -20.483 -26.346 1.00 52.44 290 ALA A N 1
ATOM 2016 C CA . ALA A 1 313 ? -4.550 -21.560 -26.696 1.00 44.67 290 ALA A CA 1
ATOM 2017 C C . ALA A 1 313 ? -4.591 -22.714 -25.692 1.00 47.91 290 ALA A C 1
ATOM 2018 O O . ALA A 1 313 ? -5.239 -22.621 -24.645 1.00 48.69 290 ALA A O 1
ATOM 2020 N N . ASP A 1 314 ? -3.885 -23.796 -26.021 1.00 49.13 291 ASP A N 1
ATOM 2021 C CA . ASP A 1 314 ? -3.834 -24.991 -25.181 1.00 51.02 291 ASP A CA 1
ATOM 2022 C C . ASP A 1 314 ? -2.752 -24.871 -24.115 1.00 54.97 291 ASP A C 1
ATOM 2023 O O . ASP A 1 314 ? -1.876 -24.012 -24.197 1.00 55.93 291 ASP A O 1
ATOM 2028 N N . LEU A 1 315 ? -2.844 -25.732 -23.104 1.00 57.83 292 LEU A N 1
ATOM 2029 C CA . LEU A 1 315 ? -1.861 -25.801 -22.026 1.00 58.42 292 LEU A CA 1
ATOM 2030 C C . LEU A 1 315 ? -0.403 -26.117 -22.351 1.00 58.21 292 LEU A C 1
ATOM 2031 O O . LEU A 1 315 ? 0.515 -25.483 -21.823 1.00 59.83 292 LEU A O 1
ATOM 2036 N N . SER A 1 316 ? -0.204 -27.113 -23.210 1.00 52.81 293 SER A N 1
ATOM 2037 C CA . SER A 1 316 ? 1.133 -27.539 -23.625 1.00 59.62 293 SER A CA 1
ATOM 2038 C C . SER A 1 316 ? 1.818 -26.374 -24.357 1.00 60.53 293 SER A C 1
ATOM 2039 O O . SER A 1 316 ? 3.023 -26.141 -24.201 1.00 56.69 293 SER A O 1
ATOM 2042 N N . LYS A 1 317 ? 1.047 -25.643 -25.152 1.00 54.19 294 LYS A N 1
ATOM 2043 C CA . LYS A 1 317 ? 1.640 -24.715 -26.104 1.00 62.67 294 LYS A CA 1
ATOM 2044 C C . LYS A 1 317 ? 1.348 -23.252 -25.800 1.00 64.42 294 LYS A C 1
ATOM 2045 O O . LYS A 1 317 ? 1.155 -22.447 -26.718 1.00 62.74 294 LYS A O 1
ATOM 2051 N N . VAL A 1 318 ? 1.347 -22.904 -24.517 1.00 57.54 295 VAL A N 1
ATOM 2052 C CA . VAL A 1 318 ? 0.890 -21.586 -24.102 1.00 57.62 295 VAL A CA 1
ATOM 2053 C C . VAL A 1 318 ? 1.995 -20.536 -24.028 1.00 63.16 295 VAL A C 1
ATOM 2054 O O . VAL A 1 318 ? 1.725 -19.343 -24.149 1.00 65.90 295 VAL A O 1
ATOM 2058 N N . GLU A 1 319 ? 3.235 -20.963 -23.823 1.00 65.02 296 GLU A N 1
ATOM 2059 C CA . GLU A 1 319 ? 4.350 -20.022 -23.910 1.00 66.64 296 GLU A CA 1
ATOM 2060 C C . GLU A 1 319 ? 4.603 -19.665 -25.381 1.00 68.68 296 GLU A C 1
ATOM 2061 O O . GLU A 1 319 ? 4.878 -18.507 -25.715 1.00 67.13 296 GLU A O 1
ATOM 2067 N N . ASP A 1 320 ? 4.495 -20.661 -26.256 1.00 62.30 297 ASP A N 1
ATOM 2068 C CA . ASP A 1 320 ? 4.526 -20.403 -27.691 1.00 72.93 297 ASP A CA 1
ATOM 2069 C C . ASP A 1 320 ? 3.419 -19.416 -28.026 1.00 70.09 297 ASP A C 1
ATOM 2070 O O . ASP A 1 320 ? 3.626 -18.441 -28.761 1.00 65.77 297 ASP A O 1
ATOM 2075 N N . ALA A 1 321 ? 2.242 -19.691 -27.469 1.00 66.11 298 ALA A N 1
ATOM 2076 C CA . ALA A 1 321 ? 1.028 -18.958 -27.802 1.00 64.13 298 ALA A CA 1
ATOM 2077 C C . ALA A 1 321 ? 1.186 -17.470 -27.552 1.00 65.02 298 ALA A C 1
ATOM 2078 O O . ALA A 1 321 ? 0.650 -16.646 -28.298 1.00 68.28 298 ALA A O 1
ATOM 2080 N N . LEU A 1 322 ? 1.935 -17.132 -26.507 1.00 64.39 299 LEU A N 1
ATOM 2081 C CA . LEU A 1 322 ? 2.165 -15.738 -26.152 1.00 63.01 299 LEU A CA 1
ATOM 2082 C C . LEU A 1 322 ? 3.084 -15.034 -27.136 1.00 70.32 299 LEU A C 1
ATOM 2083 O O . LEU A 1 322 ? 3.365 -13.843 -26.991 1.00 68.11 299 LEU A O 1
ATOM 2088 N N . LYS A 1 323 ? 3.544 -15.777 -28.138 1.00 75.64 300 LYS A N 1
ATOM 2089 C CA . LYS A 1 323 ? 4.404 -15.219 -29.172 1.00 72.44 300 LYS A CA 1
ATOM 2090 C C . LYS A 1 323 ? 3.931 -15.568 -30.576 1.00 74.26 300 LYS A C 1
ATOM 2091 O O . LYS A 1 323 ? 4.740 -15.844 -31.466 1.00 80.56 300 LYS A O 1
ATOM 2097 N N . GLY A 1 324 ? 2.616 -15.552 -30.768 1.00 72.57 301 GLY A N 1
ATOM 2098 C CA . GLY A 1 324 ? 2.027 -15.759 -32.081 1.00 69.51 301 GLY A CA 1
ATOM 2099 C C . GLY A 1 324 ? 2.198 -17.162 -32.632 1.00 68.76 301 GLY A C 1
ATOM 2100 O O . GLY A 1 324 ? 1.483 -17.563 -33.553 1.00 67.85 301 GLY A O 1
ATOM 2101 N N . LEU A 1 325 ? 3.131 -17.915 -32.057 1.00 66.18 302 LEU A N 1
ATOM 2102 C CA . LEU A 1 325 ? 3.502 -19.222 -32.589 1.00 63.20 302 LEU A CA 1
ATOM 2103 C C . LEU A 1 325 ? 2.404 -20.272 -32.447 1.00 63.38 302 LEU A C 1
ATOM 2104 O O . LEU A 1 325 ? 2.435 -21.292 -33.132 1.00 65.27 302 LEU A O 1
ATOM 2109 N N . SER A 1 326 ? 1.444 -20.043 -31.556 1.00 60.73 303 SER A N 1
ATOM 2110 C CA . SER A 1 326 ? 0.282 -20.927 -31.479 1.00 53.27 303 SER A CA 1
ATOM 2111 C C . SER A 1 326 ? -0.960 -20.179 -31.007 1.00 52.03 303 SER A C 1
ATOM 2112 O O . SER A 1 326 ? -0.903 -18.987 -30.676 1.00 53.48 303 SER A O 1
ATOM 2115 N N . GLY A 1 327 ? -2.090 -20.873 -31.009 1.00 43.22 304 GLY A N 1
ATOM 2116 C CA . GLY A 1 327 ? -3.318 -20.285 -30.512 1.00 51.38 304 GLY A CA 1
ATOM 2117 C C . GLY A 1 327 ? -3.852 -19.117 -31.327 1.00 54.81 304 GLY A C 1
ATOM 2118 O O . GLY A 1 327 ? -3.245 -18.681 -32.311 1.00 50.25 304 GLY A O 1
ATOM 2119 N N . THR A 1 328 ? -5.000 -18.602 -30.895 1.00 52.42 305 THR A N 1
ATOM 2120 C CA . THR A 1 328 ? -5.727 -17.598 -31.648 1.00 46.41 305 THR A CA 1
ATOM 2121 C C . THR A 1 328 ? -5.783 -16.295 -30.883 1.00 48.41 305 THR A C 1
ATOM 2122 O O . THR A 1 328 ? -6.432 -16.216 -29.838 1.00 54.84 305 THR A O 1
ATOM 2126 N N . LYS A 1 329 ? -5.104 -15.273 -31.396 1.00 45.34 306 LYS A N 1
ATOM 2127 C CA . LYS A 1 329 ? -5.112 -13.960 -30.762 1.00 45.59 306 LYS A CA 1
ATOM 2128 C C . LYS A 1 329 ? -6.361 -13.184 -31.174 1.00 46.90 306 LYS A C 1
ATOM 2129 O O . LYS A 1 329 ? -6.735 -13.179 -32.349 1.00 47.79 306 LYS A O 1
ATOM 2135 N N . ILE A 1 330 ? -7.009 -12.546 -30.200 1.00 44.44 307 ILE A N 1
ATOM 2136 C CA . ILE A 1 330 ? -8.216 -11.760 -30.450 1.00 45.73 307 ILE A CA 1
ATOM 2137 C C . ILE A 1 330 ? -7.977 -10.296 -30.120 1.00 47.48 307 ILE A C 1
ATOM 2138 O O . ILE A 1 330 ? -7.428 -9.975 -29.065 1.00 48.72 307 ILE A O 1
ATOM 2143 N N . ILE A 1 331 ? -8.389 -9.406 -31.020 1.00 44.71 308 ILE A N 1
ATOM 2144 C CA . ILE A 1 331 ? -8.148 -7.979 -30.816 1.00 46.48 308 ILE A CA 1
ATOM 2145 C C . ILE A 1 331 ? -9.371 -7.116 -31.086 1.00 44.93 308 ILE A C 1
ATOM 2146 O O . ILE A 1 331 ? -10.346 -7.570 -31.686 1.00 47.53 308 ILE A O 1
ATOM 2151 N N . ALA A 1 332 ? -9.314 -5.868 -30.629 1.00 44.44 309 ALA A N 1
ATOM 2152 C CA . ALA A 1 332 ? -10.426 -4.935 -30.800 1.00 47.07 309 ALA A CA 1
ATOM 2153 C C . ALA A 1 332 ? -10.901 -4.904 -32.251 1.00 45.38 309 ALA A C 1
ATOM 2154 O O . ALA A 1 332 ? -10.205 -4.381 -33.117 1.00 38.18 309 ALA A O 1
#

Organism: Malacoplasma penetrans (strain HF-2) (NCBI:txid272633)

Secondary structure (DSSP, 8-state):
-EEEEE-GGGG-SSHHHHHHHTHHHHHHHHHHHHTT--EEEEE--HHHHHHHHHHHHHTTTTTS------HHHHHHHHHHHHHHHHHHHHHHHHHHTT----EEE---EEEE-TT-HHHHS--EE-S-----TTS----EE----EEEETTHHHHHHHHHTT-EEE--GGG-EEEEESSS-EEE-SS---HHHHHHHHHHHTT-SEEEEE-S-SS-EESTTSTT-EE-SS-BHHHHHHHHHTT-S-TTTTHHHHHHHHHHHTT-TT-EEEEE-STTHHHHTTTSSSEEEB-

Radius of gyration: 18.97 Å; Cα contacts (8 Å, |Δi|>4): 598; chains: 1; bounding box: 51×43×54 Å

InterPro domains:
  IPR001048 Aspartate/glutamate/uridylate kinase [PF00696] (3-282)
  IPR003964 Carbamate kinase [PIRSF000723] (2-308)
  IPR003964 Carbamate kinase [PTHR30409] (1-308)
  IPR003964 Carbamate kinase [cd04235] (3-308)
  IPR036393 Acetylglutamate kinase-like superfamily [G3DSA:3.40.1160.10] (3-309)
  IPR036393 Acetylglutamate kinase-like superfamily [SSF53633] (1-307)

B-factor: mean 54.76, std 15.15, range [25.81, 114.83]

Sequence (291 aa):
RIVIALGGNALGDNPSQQKELVKIPAAKIAALIQEGHEVIVGHGNGPQVGMIFNAFADAKKANEKTALVPFAEAGGMSQGYIGYHMLTAISNELKKLNIQKDVLYFLTQTIVDANDPAFKNPTKPVGPFYSNPNSVIVKVVASPIPVDFIGIDAIKQNVNNGCVCIVGGGGGIPTIIQDNQYIGVDGVIDKDFALAKIADAVNADIFVVLTAVDYVYVDFNKPTQKALKTVDVKALNNFINQDQFAKGSMLPKIKAAMGFVNGHPNRSAIIADLSKVEDALKGLSGTKIIA

CATH classification: 3.40.1160.10

Foldseek 3Di:
DEEEEAEQVQCDADLVCSLVSLLLVLLVVLVVVVVVDQYAYEYAQQRPLQVQQQVVVVCVVVVHPRDHQFSLNSLQVSQVSNVVSNLCNNVVSNVVVPHDAAEEEDQKAFEFEPPFPQQVPFPADGYDPDVGPDDVPCDTGGATQGPGIDVLVVQLVSSVPSHHYYDCYNHHFYWYADPNDIDGDHHGYHSLSSSLNSCVSNVDAEYEYAAADFFQWFPPPHPVIDGALEEEDVVVVVSVVVVRDDPPRCPSNSVSQRVRQPPPQRHKYWYHHSVCVVVRVVSNTTHIYHD

Nearest PDB structures (foldseek):
  4axs-assembly1_A-2  TM=1.003E+00  e=6.867E-65  Malacoplasma penetrans
  1e19-assembly1_B  TM=9.146E-01  e=1.429E-33  Pyrococcus furiosus
  4jz7-assembly2_C  TM=9.294E-01  e=2.766E-30  Giardia lamblia ATCC 50803
  4jz7-assembly1_B  TM=9.238E-01  e=1.043E-28  Giardia lamblia ATCC 50803
  3kzf-assembly1_A  TM=9.252E-01  e=5.997E-29  Giardia lamblia ATCC 50803